Protein AF-A0A7C4U8G5-F1 (afdb_monomer)

Foldseek 3Di:
DLCLLLLLLVLLLCLLVCLLVVLCVVPVDDLVLLVLLQVLLVQLVVVLVVCCVPPVVVVLVVLPVPDDCVPSQLVNLLVQLLSCLCRNLVSLLVCLPPPPNLPDFLSSLLSSLSSNLSSVSNVVSVVVSVVSCCLVPPVVVDPPCPSVVVVLQDADSVCSCLSNLLSLLVSLLSSLLSLLSSLCSNVVPCVSSVVSSVLSSVLRSLVSSCVVVVCSSVDDPVVSVVSSVVSNVSSVVSVVSSVVSNVSGD

InterPro domains:
  IPR011397 Intramembrane metalloprotease YhfC [PF10086] (12-223)

Organism: NCBI:txid2052148

Mean predicted aligned error: 3.98 Å

Radius of gyration: 18.93 Å; Cα contacts (8 Å, |Δi|>4): 323; chains: 1; bounding box: 43×42×55 Å

Nearest PDB structures (foldseek):
  8kco-assembly1_C  TM=5.758E-01  e=2.517E-01  Homo sapiens
  2wcd-assembly1_A  TM=1.743E-01  e=8.883E+00  Escherichia coli K-12

Solvent-accessible surface area (backbone atoms only — not comparable to full-atom values): 12315 Å² total; per-residue (Å²): 119,75,72,58,49,49,53,15,25,52,37,17,28,48,52,21,52,46,55,50,51,53,47,41,72,75,66,68,52,70,69,63,32,27,53,51,18,28,52,46,40,52,53,18,52,51,53,42,50,53,46,41,70,73,49,46,54,59,52,56,50,51,36,57,76,75,38,56,70,85,56,27,50,60,51,52,14,47,50,51,0,43,47,45,18,51,28,46,48,43,43,49,46,61,53,24,69,40,66,77,54,33,69,44,46,61,70,43,33,42,34,20,8,43,15,28,30,20,47,50,29,30,53,54,14,50,52,52,39,53,55,52,48,41,46,73,75,44,45,87,81,47,64,90,65,49,44,58,52,54,64,72,55,54,76,62,76,91,51,29,60,44,54,31,53,38,43,60,16,45,34,30,39,35,20,28,34,41,36,30,31,34,46,12,58,58,70,72,38,62,67,34,34,52,53,29,27,53,51,45,17,52,55,38,16,55,53,34,45,39,63,75,67,48,44,70,73,71,46,52,74,67,58,51,52,53,52,40,50,53,46,35,53,50,13,51,51,18,49,54,50,43,67,66,50,52,81,78,46,124

Sequence (250 aa):
MRYILTLGHIGMILVGIAFILYWYYKKKISFKFFLWGSLVWIVAVFLKFAFARLVSKELITFLRDHLSSFLSEPIIWIYTGILTGIFECGIILLFSFIKRIKESNYDESIGFGIGFGSVEAIILGFSALITFLMVLLFPEKLPNGFAEQLLSSLPHPSTVFGPIIERISAMFIHISSSVLIITSVKLKKQGWFWISFIYKTIVDSYAAYFLYSKKLERMNVTGYYLFEFTILLLGVIGIFILIKLKKFFK

Structure (mmCIF, N/CA/C/O backbone):
data_AF-A0A7C4U8G5-F1
#
_entry.id   AF-A0A7C4U8G5-F1
#
loop_
_atom_site.group_PDB
_atom_site.id
_atom_site.type_symbol
_atom_site.label_atom_id
_atom_site.label_alt_id
_atom_site.label_comp_id
_atom_site.label_asym_id
_atom_site.label_entity_id
_atom_site.label_seq_id
_atom_site.pdbx_PDB_ins_code
_atom_site.Cartn_x
_atom_site.Cartn_y
_atom_site.Cartn_z
_atom_site.occupancy
_atom_site.B_iso_or_equiv
_atom_site.auth_seq_id
_atom_site.auth_comp_id
_atom_site.auth_asym_id
_atom_site.auth_atom_id
_atom_site.pdbx_PDB_model_num
ATOM 1 N N . MET A 1 1 ? 21.959 -18.488 -12.314 1.00 61.50 1 MET A N 1
ATOM 2 C CA . MET A 1 1 ? 21.806 -17.102 -11.809 1.00 61.50 1 MET A CA 1
ATOM 3 C C . MET A 1 1 ? 20.360 -16.600 -11.861 1.00 61.50 1 MET A C 1
ATOM 5 O O . MET A 1 1 ? 19.908 -16.087 -10.855 1.00 61.50 1 MET A O 1
ATOM 9 N N . ARG A 1 2 ? 19.599 -16.792 -12.954 1.00 70.69 2 ARG A N 1
ATOM 10 C CA . ARG A 1 2 ? 18.221 -16.259 -13.103 1.00 70.69 2 ARG A CA 1
ATOM 11 C C . ARG A 1 2 ? 17.212 -16.738 -12.046 1.00 70.69 2 ARG A C 1
ATOM 13 O O . ARG A 1 2 ? 16.421 -15.935 -11.574 1.00 70.69 2 ARG A O 1
ATOM 20 N N . TYR A 1 3 ? 17.301 -17.994 -11.601 1.00 79.56 3 TYR A N 1
ATOM 21 C CA . TYR A 1 3 ? 16.431 -18.537 -10.548 1.00 79.56 3 TYR A CA 1
ATOM 22 C C . TYR A 1 3 ? 16.504 -17.784 -9.215 1.00 79.56 3 TYR A C 1
ATOM 24 O O . TYR A 1 3 ? 15.554 -17.843 -8.454 1.00 79.56 3 TYR A O 1
ATOM 32 N N . ILE A 1 4 ? 17.575 -17.035 -8.927 1.00 83.12 4 ILE A N 1
ATOM 33 C CA . ILE A 1 4 ? 17.657 -16.281 -7.670 1.00 83.12 4 ILE A CA 1
ATOM 34 C C . ILE A 1 4 ? 16.532 -15.244 -7.554 1.00 83.12 4 ILE A C 1
ATOM 36 O O . ILE A 1 4 ? 16.055 -14.989 -6.458 1.00 83.12 4 ILE A O 1
ATOM 40 N N . LEU A 1 5 ? 16.034 -14.717 -8.679 1.00 83.06 5 LEU A N 1
ATOM 41 C CA . LEU A 1 5 ? 14.948 -13.737 -8.702 1.00 83.06 5 LEU A CA 1
ATOM 42 C C . LEU A 1 5 ? 13.610 -14.315 -8.214 1.00 83.06 5 LEU A C 1
ATOM 44 O O . LEU A 1 5 ? 12.757 -13.555 -7.761 1.00 83.06 5 LEU A O 1
ATOM 48 N N . THR A 1 6 ? 13.423 -15.645 -8.212 1.00 87.19 6 THR A N 1
ATOM 49 C CA . THR A 1 6 ? 12.225 -16.252 -7.606 1.00 87.19 6 THR A CA 1
ATOM 50 C C . THR A 1 6 ? 12.173 -16.034 -6.101 1.00 87.19 6 THR A C 1
ATOM 52 O O . THR A 1 6 ? 11.077 -15.999 -5.547 1.00 87.19 6 THR A O 1
ATOM 55 N N . LEU A 1 7 ? 13.321 -15.843 -5.439 1.00 90.50 7 LEU A N 1
ATOM 56 C CA . LEU A 1 7 ? 13.377 -15.571 -4.003 1.00 90.50 7 LEU A CA 1
ATOM 57 C C . LEU A 1 7 ? 12.669 -14.264 -3.649 1.00 90.50 7 LEU A C 1
ATOM 59 O O . LEU A 1 7 ? 12.009 -14.213 -2.616 1.00 90.50 7 LEU A O 1
ATOM 63 N N . GLY A 1 8 ? 12.746 -13.246 -4.513 1.00 91.69 8 GLY A N 1
ATOM 64 C CA . GLY A 1 8 ? 12.014 -11.993 -4.325 1.00 91.69 8 GLY A CA 1
ATOM 65 C C . GLY A 1 8 ? 10.506 -12.237 -4.294 1.00 91.69 8 GLY A C 1
ATOM 66 O O . GLY A 1 8 ? 9.846 -11.906 -3.312 1.00 91.69 8 GLY A O 1
ATOM 67 N N . HIS A 1 9 ? 9.973 -12.911 -5.317 1.00 93.06 9 HIS A N 1
ATOM 68 C CA . HIS A 1 9 ? 8.540 -13.212 -5.432 1.00 93.06 9 HIS A CA 1
ATOM 69 C C . HIS A 1 9 ? 8.029 -14.131 -4.311 1.00 93.06 9 HIS A C 1
ATOM 71 O O . HIS A 1 9 ? 6.979 -13.873 -3.723 1.00 93.06 9 HIS A O 1
ATOM 77 N N . ILE A 1 10 ? 8.787 -15.179 -3.970 1.00 96.12 10 ILE A N 1
ATOM 78 C CA . ILE A 1 10 ? 8.477 -16.063 -2.837 1.00 96.12 10 ILE A CA 1
ATOM 79 C C . ILE A 1 10 ? 8.502 -15.262 -1.532 1.00 96.12 10 ILE A C 1
ATOM 81 O O . ILE A 1 10 ? 7.607 -15.402 -0.703 1.00 96.12 10 ILE A O 1
ATOM 85 N N . GLY A 1 11 ? 9.487 -14.379 -1.367 1.00 96.69 11 GLY A N 1
ATOM 86 C CA . GLY A 1 11 ? 9.597 -13.498 -0.214 1.00 96.69 11 GLY A CA 1
ATOM 87 C C . GLY A 1 11 ? 8.380 -12.590 -0.041 1.00 96.69 11 GLY A C 1
ATOM 88 O O . GLY A 1 11 ? 7.894 -12.461 1.077 1.00 96.69 11 GLY A O 1
ATOM 89 N N . MET A 1 12 ? 7.816 -12.041 -1.123 1.00 96.75 12 MET A N 1
ATOM 90 C CA . MET A 1 12 ? 6.569 -11.257 -1.066 1.00 96.75 12 MET A CA 1
ATOM 91 C C . MET A 1 12 ? 5.404 -12.070 -0.480 1.00 96.75 12 MET A C 1
ATOM 93 O O . MET A 1 12 ? 4.704 -11.597 0.418 1.00 96.75 12 MET A O 1
ATOM 97 N N . ILE A 1 13 ? 5.229 -13.312 -0.947 1.00 98.25 13 ILE A N 1
ATOM 98 C CA . ILE A 1 13 ? 4.185 -14.227 -0.459 1.00 98.25 13 ILE A CA 1
ATOM 99 C C . ILE A 1 13 ? 4.412 -14.533 1.027 1.00 98.25 13 ILE A C 1
ATOM 101 O O . ILE A 1 13 ? 3.486 -14.440 1.837 1.00 98.25 13 ILE A O 1
ATOM 105 N N . LEU A 1 14 ? 5.654 -14.859 1.395 1.00 98.38 14 LEU A N 1
ATOM 106 C CA . LEU A 1 14 ? 6.025 -15.173 2.772 1.00 98.38 14 LEU A CA 1
ATOM 107 C C . LEU A 1 14 ? 5.822 -13.985 3.713 1.00 98.38 14 LEU A C 1
ATOM 109 O O . LEU A 1 14 ? 5.368 -14.201 4.830 1.00 98.38 14 LEU A O 1
ATOM 113 N N . VAL A 1 15 ? 6.091 -12.748 3.281 1.00 98.31 15 VAL A N 1
ATOM 114 C CA . VAL A 1 15 ? 5.815 -11.538 4.075 1.00 98.31 15 VAL A CA 1
ATOM 115 C C . VAL A 1 15 ? 4.326 -11.448 4.412 1.00 98.31 15 VAL A C 1
ATOM 117 O O . VAL A 1 15 ? 3.983 -11.315 5.587 1.00 98.31 15 VAL A O 1
ATOM 120 N N . GLY A 1 16 ? 3.436 -11.587 3.424 1.00 98.19 16 GLY A N 1
ATOM 121 C CA . GLY A 1 16 ? 1.988 -11.544 3.661 1.00 98.19 16 GLY A CA 1
ATOM 122 C C . GLY A 1 16 ? 1.516 -12.637 4.627 1.00 98.19 16 GLY A C 1
ATOM 123 O O . GLY A 1 16 ? 0.811 -12.361 5.599 1.00 98.19 16 GLY A O 1
ATOM 124 N N . ILE A 1 17 ? 1.967 -13.878 4.422 1.00 98.56 17 ILE A N 1
ATOM 125 C CA . ILE A 1 17 ? 1.632 -15.004 5.310 1.00 98.56 17 ILE A CA 1
ATOM 126 C C . ILE A 1 17 ? 2.184 -14.767 6.724 1.00 98.56 17 ILE A C 1
ATOM 128 O O . ILE A 1 17 ? 1.463 -14.949 7.707 1.00 98.56 17 ILE A O 1
ATOM 132 N N . ALA A 1 18 ? 3.438 -14.328 6.844 1.00 98.50 18 ALA A N 1
ATOM 133 C CA . ALA A 1 18 ? 4.097 -14.107 8.125 1.00 98.50 18 ALA A CA 1
ATOM 134 C C . ALA A 1 18 ? 3.379 -13.045 8.963 1.00 98.50 18 ALA A C 1
ATOM 136 O O . ALA A 1 18 ? 3.175 -13.267 10.154 1.00 98.50 18 ALA A O 1
ATOM 137 N N . PHE A 1 19 ? 2.938 -11.934 8.365 1.00 98.56 19 PHE A N 1
ATOM 138 C CA . PHE A 1 19 ? 2.178 -10.902 9.079 1.00 98.56 19 PHE A CA 1
ATOM 139 C C . PHE A 1 19 ? 0.840 -11.430 9.616 1.00 98.56 19 PHE A C 1
ATOM 141 O O . PHE A 1 19 ? 0.504 -11.166 10.775 1.00 98.56 19 PHE A O 1
ATOM 148 N N . ILE A 1 20 ? 0.100 -12.207 8.813 1.00 98.56 20 ILE A N 1
ATOM 149 C CA . ILE A 1 20 ? -1.156 -12.841 9.248 1.00 98.56 20 ILE A CA 1
ATOM 150 C C . ILE A 1 20 ? -0.891 -13.789 10.418 1.00 98.56 20 ILE A C 1
ATOM 152 O O . ILE A 1 20 ? -1.506 -13.640 11.475 1.00 98.56 20 ILE A O 1
ATOM 156 N N . LEU A 1 21 ? 0.030 -14.746 10.251 1.00 98.25 21 LEU A N 1
ATOM 157 C CA . LEU A 1 21 ? 0.313 -15.761 11.268 1.00 98.25 21 LEU A CA 1
ATOM 158 C C . LEU A 1 21 ? 0.835 -15.120 12.555 1.00 98.25 21 LEU A C 1
ATOM 160 O O . LEU A 1 21 ? 0.312 -15.394 13.635 1.00 98.25 21 LEU A O 1
ATOM 164 N N . TYR A 1 22 ? 1.815 -14.221 12.444 1.00 98.38 22 TYR A N 1
ATOM 165 C CA . TYR A 1 22 ? 2.388 -13.517 13.586 1.00 98.38 22 TYR A CA 1
ATOM 166 C C . TYR A 1 22 ? 1.307 -12.805 14.400 1.00 98.38 22 TYR A C 1
ATOM 168 O O . TYR A 1 22 ? 1.220 -12.995 15.615 1.00 98.38 22 TYR A O 1
ATOM 176 N N . TRP A 1 23 ? 0.451 -12.016 13.746 1.00 98.31 23 TRP A N 1
ATOM 177 C CA . TRP A 1 23 ? -0.561 -11.239 14.457 1.00 98.31 23 TRP A CA 1
ATOM 178 C C . TRP A 1 23 ? -1.680 -12.114 15.017 1.00 98.31 23 TRP A C 1
ATOM 180 O O . TRP A 1 23 ? -2.101 -11.915 16.159 1.00 98.31 23 TRP A O 1
ATOM 190 N N . TYR A 1 24 ? -2.119 -13.121 14.256 1.00 97.38 24 TYR A N 1
ATOM 191 C CA . TYR A 1 24 ? -3.129 -14.079 14.696 1.00 97.38 24 TYR A CA 1
ATOM 192 C C . TYR A 1 24 ? -2.693 -14.806 15.972 1.00 97.38 24 TYR A C 1
ATOM 194 O O . TYR A 1 24 ? -3.420 -14.789 16.966 1.00 97.38 24 TYR A O 1
ATOM 202 N N . TYR A 1 25 ? -1.479 -15.362 16.000 1.00 96.69 25 TYR A N 1
ATOM 203 C CA . TYR A 1 25 ? -0.984 -16.082 17.175 1.00 96.69 25 TYR A CA 1
ATOM 204 C C . TYR A 1 25 ? -0.626 -15.154 18.339 1.00 96.69 25 TYR A C 1
ATOM 206 O O . TYR A 1 25 ? -0.861 -15.509 19.496 1.00 96.69 25 TYR A O 1
ATOM 214 N N . LYS A 1 26 ? -0.096 -13.953 18.067 1.00 96.94 26 LYS A N 1
ATOM 215 C CA . LYS A 1 26 ? 0.301 -13.012 19.123 1.00 96.94 26 LYS A CA 1
ATOM 216 C C . LYS A 1 26 ? -0.893 -12.364 19.818 1.00 96.94 26 LYS A C 1
ATOM 218 O O . LYS A 1 26 ? -0.839 -12.157 21.029 1.00 96.94 26 LYS A O 1
ATOM 223 N N . LYS A 1 27 ? -1.935 -12.001 19.064 1.00 96.31 27 LYS A N 1
ATOM 224 C CA . LYS A 1 27 ? -3.075 -11.219 19.569 1.00 96.31 27 LYS A CA 1
ATOM 225 C C . LYS A 1 27 ? -4.358 -12.016 19.744 1.00 96.31 27 LYS A C 1
ATOM 227 O O . LYS A 1 27 ? -5.265 -11.524 20.404 1.00 96.31 27 LYS A O 1
ATOM 232 N N . LYS A 1 28 ? -4.437 -13.232 19.190 1.00 92.56 28 LYS A N 1
ATOM 233 C CA . LYS A 1 28 ? -5.608 -14.121 19.276 1.00 92.56 28 LYS A CA 1
ATOM 234 C C . LYS A 1 28 ? -6.919 -13.440 18.851 1.00 92.56 28 LYS A C 1
ATOM 236 O O . LYS A 1 28 ? -7.986 -13.738 19.382 1.00 92.56 28 LYS A O 1
ATOM 241 N N . ILE A 1 29 ? -6.838 -12.509 17.898 1.00 95.25 29 ILE A N 1
ATOM 242 C CA . ILE A 1 29 ? -8.017 -11.852 17.329 1.00 95.25 29 ILE A CA 1
ATOM 243 C C . ILE A 1 29 ? -8.771 -12.808 16.399 1.00 95.25 29 ILE A C 1
ATOM 245 O O . ILE A 1 29 ? -8.210 -13.776 15.882 1.00 95.25 29 ILE A O 1
ATOM 249 N N . SER A 1 30 ? -10.044 -12.514 16.127 1.00 96.31 30 SER A N 1
ATOM 250 C CA . SER A 1 30 ? -10.822 -13.298 15.163 1.00 96.31 30 SER A CA 1
ATOM 251 C C . SER A 1 30 ? -10.218 -13.212 13.759 1.00 96.31 30 SER A C 1
ATOM 253 O O . SER A 1 30 ? -10.015 -12.115 13.234 1.00 96.31 30 SER A O 1
ATOM 255 N N . PHE A 1 31 ? -10.031 -14.364 13.105 1.00 97.25 31 PHE A N 1
ATOM 256 C CA . PHE A 1 31 ? -9.492 -14.428 11.742 1.00 97.25 31 PHE A CA 1
ATOM 257 C C . PHE A 1 31 ? -10.338 -13.648 10.714 1.00 97.25 31 PHE A C 1
ATOM 259 O O . PHE A 1 31 ? -9.841 -13.194 9.686 1.00 97.25 31 PHE A O 1
ATOM 266 N N . LYS A 1 32 ? -11.621 -13.413 11.032 1.00 97.38 32 LYS A N 1
ATOM 267 C CA . LYS A 1 32 ? -12.556 -12.634 10.210 1.00 97.38 32 LYS A CA 1
ATOM 268 C C . LYS A 1 32 ? -12.050 -11.225 9.891 1.00 97.38 32 LYS A C 1
ATOM 270 O O . LYS A 1 32 ? -12.407 -10.708 8.842 1.00 97.38 32 LYS A O 1
ATOM 275 N N . PHE A 1 33 ? -11.245 -10.597 10.752 1.00 98.25 33 PHE A N 1
ATOM 276 C CA . PHE A 1 33 ? -10.727 -9.254 10.464 1.00 98.25 33 PHE A CA 1
ATOM 277 C C . PHE A 1 33 ? -9.721 -9.256 9.316 1.00 98.25 33 PHE A C 1
ATOM 279 O O . PHE A 1 33 ? -9.820 -8.388 8.454 1.00 98.25 33 PHE A O 1
ATOM 286 N N . PHE A 1 34 ? -8.843 -10.262 9.234 1.00 98.69 34 PHE A N 1
ATOM 287 C CA . PHE A 1 34 ? -7.966 -10.415 8.071 1.00 98.69 34 PHE A CA 1
ATOM 288 C C . PHE A 1 34 ? -8.796 -10.628 6.799 1.00 98.69 34 PHE A C 1
ATOM 290 O O . PHE A 1 34 ? -8.572 -9.945 5.808 1.00 98.69 34 PHE A O 1
ATOM 297 N N . LEU A 1 35 ? -9.822 -11.489 6.854 1.00 98.50 35 LEU A N 1
ATOM 298 C CA . LEU A 1 35 ? -10.712 -11.735 5.711 1.00 98.50 35 LEU A CA 1
ATOM 299 C C . LEU A 1 35 ? -11.456 -10.476 5.252 1.00 98.50 35 LEU A C 1
ATOM 301 O O . LEU A 1 35 ? -11.546 -10.231 4.053 1.00 98.50 35 LEU A O 1
ATOM 305 N N . TRP A 1 36 ? -11.959 -9.660 6.184 1.00 98.50 36 TRP A N 1
ATOM 306 C CA . TRP A 1 36 ? -12.577 -8.376 5.848 1.00 98.50 36 TRP A CA 1
ATOM 307 C C . TRP A 1 36 ? -11.584 -7.436 5.171 1.00 98.50 36 TRP A C 1
ATOM 309 O O . TRP A 1 36 ? -11.915 -6.865 4.139 1.00 98.50 36 TRP A O 1
ATOM 319 N N . GLY A 1 37 ? -10.367 -7.316 5.706 1.00 98.62 37 GLY A N 1
ATOM 320 C CA . GLY A 1 37 ? -9.310 -6.525 5.080 1.00 98.62 37 GLY A CA 1
ATOM 321 C C . GLY A 1 37 ? -9.011 -6.984 3.656 1.00 98.62 37 GLY A C 1
ATOM 322 O O . GLY A 1 37 ? -8.982 -6.173 2.733 1.00 98.62 37 GLY A O 1
ATOM 323 N N . SER A 1 38 ? -8.861 -8.296 3.463 1.00 98.81 38 SER A N 1
ATOM 324 C CA . SER A 1 38 ? -8.584 -8.879 2.153 1.00 98.81 38 SER A CA 1
ATOM 325 C C . SER A 1 38 ? -9.727 -8.661 1.161 1.00 98.81 38 SER A C 1
ATOM 327 O O . SER A 1 38 ? -9.483 -8.271 0.023 1.00 98.81 38 SER A O 1
ATOM 329 N N . LEU A 1 39 ? -10.978 -8.852 1.590 1.00 98.62 39 LEU A N 1
ATOM 330 C CA . LEU A 1 39 ? -12.156 -8.595 0.759 1.00 98.62 39 LEU A CA 1
ATOM 331 C C . LEU A 1 39 ? -12.211 -7.133 0.306 1.00 98.62 39 LEU A C 1
ATOM 333 O O . LEU A 1 39 ? -12.449 -6.860 -0.867 1.00 98.62 39 LEU A O 1
ATOM 337 N N . VAL A 1 40 ? -11.969 -6.196 1.224 1.00 98.62 40 VAL A N 1
ATOM 338 C CA . VAL A 1 40 ? -11.990 -4.759 0.923 1.00 98.62 40 VAL A CA 1
ATOM 339 C C . VAL A 1 40 ? -10.892 -4.396 -0.073 1.00 98.62 40 VAL A C 1
ATOM 341 O O . VAL A 1 40 ? -11.170 -3.641 -1.001 1.00 98.62 40 VAL A O 1
ATOM 344 N N . TRP A 1 41 ? -9.688 -4.963 0.055 1.00 98.62 41 TRP A N 1
ATOM 345 C CA . TRP A 1 41 ? -8.628 -4.762 -0.938 1.00 98.62 41 TRP A CA 1
ATOM 346 C C . TRP A 1 41 ? -9.035 -5.283 -2.319 1.00 98.62 41 TRP A C 1
ATOM 348 O O . TRP A 1 41 ? -8.912 -4.557 -3.303 1.00 98.62 41 TRP A O 1
ATOM 358 N N . ILE A 1 42 ? -9.587 -6.500 -2.397 1.00 98.56 42 ILE A N 1
ATOM 359 C CA . ILE A 1 42 ? -10.027 -7.101 -3.668 1.00 98.56 42 ILE A CA 1
ATOM 360 C C . ILE A 1 42 ? -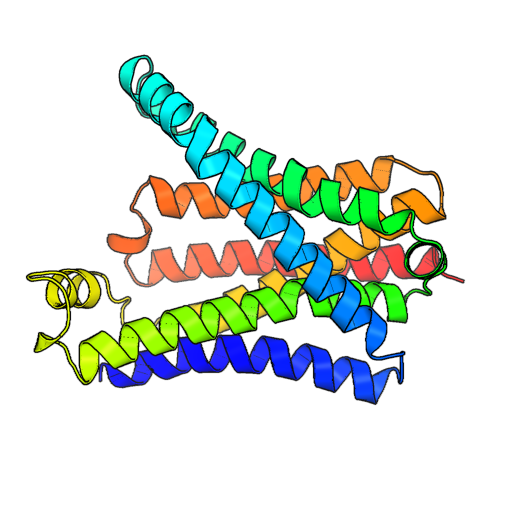11.076 -6.214 -4.345 1.00 98.56 42 ILE A C 1
ATOM 362 O O . ILE A 1 42 ? -10.946 -5.902 -5.527 1.00 98.56 42 ILE A O 1
ATOM 366 N N . VAL A 1 43 ? -12.092 -5.769 -3.598 1.00 98.56 43 VAL A N 1
ATOM 367 C CA . VAL A 1 43 ? -13.140 -4.878 -4.121 1.00 98.56 43 VAL A CA 1
ATOM 368 C C . VAL A 1 43 ? -12.542 -3.545 -4.573 1.00 98.56 43 VAL A C 1
ATOM 370 O O . VAL A 1 43 ? -12.849 -3.082 -5.671 1.00 98.56 43 VAL A O 1
ATOM 373 N N . ALA A 1 44 ? -11.664 -2.942 -3.767 1.00 98.38 44 ALA A N 1
ATOM 374 C CA . ALA A 1 44 ? -11.022 -1.675 -4.096 1.00 98.38 44 ALA A CA 1
ATOM 375 C C . ALA A 1 44 ? -10.189 -1.762 -5.379 1.00 98.38 44 ALA A C 1
ATOM 377 O O . ALA A 1 44 ? -10.355 -0.936 -6.276 1.00 98.38 44 ALA A O 1
ATOM 378 N N . VAL A 1 45 ? -9.329 -2.774 -5.500 1.00 97.31 45 VAL A N 1
ATOM 379 C CA . VAL A 1 45 ? -8.466 -2.958 -6.672 1.00 97.31 45 VAL A CA 1
ATOM 380 C C . VAL A 1 45 ? -9.273 -3.323 -7.910 1.00 97.31 45 VAL A C 1
ATOM 382 O O . VAL A 1 45 ? -8.991 -2.786 -8.980 1.00 97.31 45 VAL A O 1
ATOM 385 N N . PHE A 1 46 ? -10.307 -4.156 -7.780 1.00 97.44 46 PHE A N 1
ATOM 386 C CA . PHE A 1 46 ? -11.202 -4.474 -8.891 1.00 97.44 46 PHE A CA 1
ATOM 387 C C . PHE A 1 46 ? -11.880 -3.216 -9.448 1.00 97.44 46 PHE A C 1
ATOM 389 O O . PHE A 1 46 ? -11.814 -2.960 -10.650 1.00 97.44 46 PHE A O 1
ATOM 396 N N . LEU A 1 47 ? -12.474 -2.391 -8.578 1.00 97.81 47 LEU A N 1
ATOM 397 C CA . LEU A 1 47 ? -13.124 -1.143 -8.988 1.00 97.81 47 LEU A CA 1
ATOM 398 C C . LEU A 1 47 ? -12.119 -0.137 -9.561 1.00 97.81 47 LEU A C 1
ATOM 400 O O . LEU A 1 47 ? -12.392 0.467 -10.598 1.00 97.81 47 LEU A O 1
ATOM 404 N N . LYS A 1 48 ? -10.938 -0.009 -8.940 1.00 96.62 48 LYS A N 1
ATOM 405 C CA . LYS A 1 48 ? -9.845 0.841 -9.433 1.00 96.62 48 LYS A CA 1
ATOM 406 C C . LYS A 1 48 ? -9.415 0.427 -10.837 1.00 96.62 48 LYS A C 1
ATOM 408 O O . LYS A 1 48 ? -9.279 1.278 -11.711 1.00 96.62 48 LYS A O 1
ATOM 413 N N . PHE A 1 49 ? -9.233 -0.870 -11.071 1.00 93.81 49 PHE A N 1
ATOM 414 C CA . PHE A 1 49 ? -8.830 -1.401 -12.369 1.00 93.81 49 PHE A CA 1
ATOM 415 C C . PHE A 1 49 ? -9.924 -1.226 -13.429 1.00 93.81 49 PHE A C 1
ATOM 417 O O . PHE A 1 49 ? -9.629 -0.792 -14.543 1.00 93.81 49 PHE A O 1
ATOM 424 N N . ALA A 1 50 ? -11.186 -1.498 -13.083 1.00 95.19 50 ALA A N 1
ATOM 425 C CA . ALA A 1 50 ? -12.321 -1.263 -13.972 1.00 95.19 50 ALA A CA 1
ATOM 426 C C . ALA A 1 50 ? -12.405 0.215 -14.385 1.00 95.19 50 ALA A C 1
ATOM 428 O O . ALA A 1 50 ? -12.492 0.524 -15.574 1.00 95.19 50 ALA A O 1
ATOM 429 N N . PHE A 1 51 ? -12.280 1.134 -13.424 1.00 95.06 51 PHE A N 1
ATOM 430 C CA . PHE A 1 51 ? -12.248 2.568 -13.701 1.00 95.06 51 PHE A CA 1
ATOM 431 C C . PHE A 1 51 ? -11.048 2.958 -14.571 1.00 95.06 51 PHE A C 1
ATOM 433 O O . PHE A 1 51 ? -11.204 3.683 -15.554 1.00 95.06 51 PHE A O 1
ATOM 440 N N . ALA A 1 52 ? -9.859 2.432 -14.267 1.00 92.25 52 ALA A N 1
ATOM 441 C CA . ALA A 1 52 ? -8.653 2.717 -15.035 1.00 92.25 52 ALA A CA 1
ATOM 442 C C . ALA A 1 52 ? -8.773 2.280 -16.502 1.00 92.25 52 ALA A C 1
ATOM 444 O O . ALA A 1 52 ? -8.346 2.989 -17.417 1.00 92.25 52 ALA A O 1
ATOM 445 N N . ARG A 1 53 ? -9.403 1.125 -16.736 1.00 90.56 53 ARG A N 1
ATOM 446 C CA . ARG A 1 53 ? -9.620 0.566 -18.073 1.00 90.56 53 ARG A CA 1
ATOM 447 C C . ARG A 1 53 ? -10.609 1.382 -18.904 1.00 90.56 53 ARG A C 1
ATOM 449 O O . ARG A 1 53 ? -10.401 1.471 -20.115 1.00 90.56 53 ARG A O 1
ATOM 456 N N . LEU A 1 54 ? -11.663 1.896 -18.268 1.00 91.25 54 LEU A N 1
ATOM 457 C CA . LEU A 1 54 ? -12.779 2.586 -18.920 1.00 91.25 54 LEU A CA 1
ATOM 458 C C . LEU A 1 54 ? -12.534 4.087 -19.094 1.00 91.25 54 LEU A C 1
ATOM 460 O O . LEU A 1 54 ? -12.905 4.631 -20.121 1.00 91.25 54 LEU A O 1
ATOM 464 N N . VAL A 1 55 ? -11.914 4.744 -18.110 1.00 91.19 55 VAL A N 1
ATOM 465 C CA . VAL A 1 55 ? -11.816 6.213 -18.054 1.00 91.19 55 VAL A CA 1
ATOM 466 C C . VAL A 1 55 ? -10.366 6.684 -18.144 1.00 91.19 55 VAL A C 1
ATOM 468 O O . VAL A 1 55 ? -10.034 7.559 -18.942 1.00 91.19 55 VAL A O 1
ATOM 471 N N . SER A 1 56 ? -9.463 6.103 -17.347 1.00 89.88 56 SER A N 1
ATOM 472 C CA . SER A 1 56 ? -8.096 6.633 -17.233 1.00 89.88 56 SER A CA 1
ATOM 473 C C . SER A 1 56 ? -7.297 6.536 -18.526 1.00 89.88 56 SER A C 1
ATOM 475 O O . SER A 1 56 ? -6.452 7.391 -18.772 1.00 89.88 56 SER A O 1
ATOM 477 N N . LYS A 1 57 ? -7.551 5.525 -19.367 1.00 88.62 57 LYS A N 1
ATOM 478 C CA . LYS A 1 57 ? -6.834 5.364 -20.640 1.00 88.62 57 LYS A CA 1
ATOM 479 C C . LYS A 1 57 ? -7.026 6.574 -21.561 1.00 88.62 57 LYS A C 1
ATOM 481 O O . LYS A 1 57 ? -6.052 7.064 -22.133 1.00 88.62 57 LYS A O 1
ATOM 486 N N . GLU A 1 58 ? -8.260 7.046 -21.694 1.00 91.25 58 GLU A N 1
ATOM 487 C CA . GLU A 1 58 ? -8.602 8.183 -22.553 1.00 91.25 58 GLU A CA 1
ATOM 488 C C . GLU A 1 58 ? -8.018 9.476 -21.989 1.00 91.25 58 GLU A C 1
ATOM 490 O O . GLU A 1 58 ? -7.360 10.217 -22.714 1.00 91.25 58 GLU A O 1
ATOM 495 N N . LEU A 1 59 ? -8.139 9.683 -20.674 1.00 92.56 59 LEU A N 1
ATOM 496 C CA . LEU A 1 59 ? -7.559 10.840 -19.994 1.00 92.56 59 LEU A CA 1
ATOM 497 C C . LEU A 1 59 ? -6.031 10.906 -20.137 1.00 92.56 59 LEU A C 1
ATOM 499 O O . LEU A 1 59 ? -5.491 11.958 -20.464 1.00 92.56 59 LEU A O 1
ATOM 503 N N . ILE A 1 60 ? -5.324 9.798 -19.898 1.00 93.06 60 ILE A N 1
ATOM 504 C CA . ILE A 1 60 ? -3.8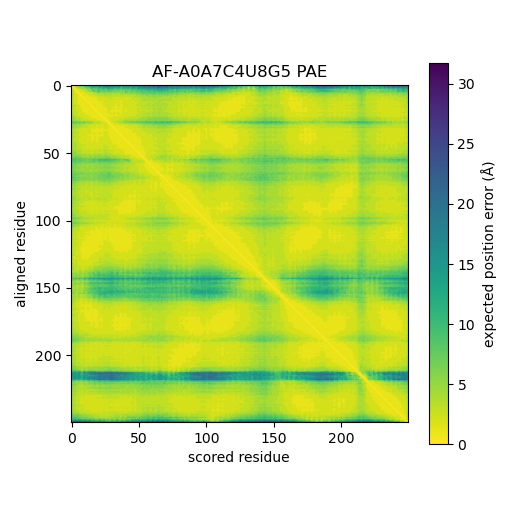56 9.747 -20.000 1.00 93.06 60 ILE A CA 1
ATOM 505 C C . ILE A 1 60 ? -3.403 10.054 -21.430 1.00 93.06 60 ILE A C 1
ATOM 507 O O . ILE A 1 60 ? -2.428 10.781 -21.618 1.00 93.06 60 ILE A O 1
ATOM 511 N N . THR A 1 61 ? -4.112 9.518 -22.427 1.00 93.38 61 THR A N 1
ATOM 512 C CA . THR A 1 61 ? -3.822 9.777 -23.846 1.00 93.38 61 THR A CA 1
ATOM 513 C C . THR A 1 61 ? -4.042 11.253 -24.164 1.00 93.38 61 THR A C 1
ATOM 515 O O . THR A 1 61 ? -3.121 11.924 -24.616 1.00 93.38 61 THR A O 1
ATOM 518 N N . PHE A 1 62 ? -5.200 11.797 -23.783 1.00 95.38 62 PHE A N 1
ATOM 519 C CA . PHE A 1 62 ? -5.523 13.211 -23.955 1.00 95.38 62 PHE A CA 1
ATOM 520 C C . PHE A 1 62 ? -4.460 14.138 -23.347 1.00 95.38 62 PHE A C 1
ATOM 522 O O . PHE A 1 62 ? -4.008 15.069 -24.011 1.00 95.38 62 PHE A O 1
ATOM 529 N N . LEU A 1 63 ? -4.021 13.874 -22.111 1.00 95.50 63 LEU A N 1
ATOM 530 C CA . LEU A 1 63 ? -2.996 14.680 -21.441 1.00 95.50 63 LEU A CA 1
ATOM 531 C C . LEU A 1 63 ? -1.657 14.648 -22.182 1.00 95.50 63 LEU A C 1
ATOM 533 O O . LEU A 1 63 ? -1.003 15.682 -22.285 1.00 95.50 63 LEU A O 1
ATOM 537 N N . ARG A 1 64 ? -1.243 13.483 -22.689 1.00 95.31 64 ARG A N 1
ATOM 538 C CA . ARG A 1 64 ? 0.013 13.335 -23.440 1.00 95.31 64 ARG A CA 1
ATOM 539 C C . ARG A 1 64 ? -0.042 13.977 -24.823 1.00 95.31 64 ARG A C 1
ATOM 541 O O . ARG A 1 64 ? 0.986 14.459 -25.285 1.00 95.31 64 ARG A O 1
ATOM 548 N N . ASP A 1 65 ? -1.218 14.016 -25.441 1.00 96.94 65 ASP A N 1
ATOM 549 C CA . ASP A 1 65 ? -1.410 14.620 -26.761 1.00 96.94 65 ASP A CA 1
ATOM 550 C C . ASP A 1 65 ? -1.468 16.157 -26.700 1.00 96.94 65 ASP A C 1
ATOM 552 O O . ASP A 1 65 ? -1.063 16.828 -27.647 1.00 96.94 65 ASP A O 1
ATOM 556 N N . HIS A 1 66 ? -1.949 16.727 -25.587 1.00 97.06 66 HIS A N 1
ATOM 557 C CA . HIS A 1 66 ? -2.224 18.168 -25.476 1.00 97.06 66 HIS A CA 1
ATOM 558 C C . HIS A 1 66 ? -1.259 18.939 -24.567 1.00 97.06 66 HIS A C 1
ATOM 560 O O . HIS A 1 66 ? -1.244 20.170 -24.604 1.00 97.06 66 HIS A O 1
ATOM 566 N N . LEU A 1 67 ? -0.463 18.261 -23.735 1.00 96.31 67 LEU A N 1
ATOM 567 C CA . LEU A 1 67 ? 0.491 18.897 -22.824 1.00 96.31 67 LEU A CA 1
ATOM 568 C C . LEU A 1 67 ? 1.905 18.366 -23.054 1.00 96.31 67 LEU A C 1
ATOM 570 O O . LEU A 1 67 ? 2.115 17.214 -23.428 1.00 96.31 67 LEU A O 1
ATOM 574 N N . SER A 1 68 ? 2.902 19.192 -22.738 1.00 95.50 68 SER A N 1
ATOM 575 C CA . SER A 1 68 ? 4.295 18.743 -22.726 1.00 95.50 68 SER A CA 1
ATOM 576 C C . SER A 1 68 ? 4.503 17.621 -21.705 1.00 95.50 68 SER A C 1
ATOM 578 O O . SER A 1 68 ? 3.804 17.547 -20.692 1.00 95.50 68 SER A O 1
ATOM 580 N N . SER A 1 69 ? 5.503 16.765 -21.927 1.00 91.25 69 SER A N 1
ATOM 581 C CA . SER A 1 69 ? 5.868 15.691 -20.988 1.00 91.25 69 SER A CA 1
ATOM 582 C C . SER A 1 69 ? 6.207 16.212 -19.588 1.00 91.25 69 SER A C 1
ATOM 584 O O . SER A 1 69 ? 5.924 15.547 -18.596 1.00 91.25 69 SER A O 1
ATOM 586 N N . PHE A 1 70 ? 6.760 17.426 -19.499 1.00 92.88 70 PHE A N 1
ATOM 587 C CA . PHE A 1 70 ? 7.050 18.100 -18.233 1.00 92.88 70 PHE A CA 1
ATOM 588 C C . PHE A 1 70 ? 5.792 18.352 -17.388 1.00 92.88 70 PHE A C 1
ATOM 590 O O . PHE A 1 70 ? 5.870 18.317 -16.164 1.00 92.88 70 PHE A O 1
ATOM 597 N N . LEU A 1 71 ? 4.640 18.585 -18.026 1.00 94.50 71 LEU A N 1
ATOM 598 C CA . LEU A 1 71 ? 3.368 18.829 -17.345 1.00 94.50 71 LEU A CA 1
ATOM 599 C C . LEU A 1 71 ? 2.505 17.568 -17.254 1.00 94.50 71 LEU A C 1
ATOM 601 O O . LEU A 1 71 ? 1.992 17.258 -16.181 1.00 94.50 71 LEU A O 1
ATOM 605 N N . SER A 1 72 ? 2.346 16.833 -18.357 1.00 95.38 72 SER A N 1
ATOM 606 C CA . SER A 1 72 ? 1.463 15.662 -18.415 1.00 95.38 72 SER A CA 1
ATOM 607 C C . SER A 1 72 ? 1.898 14.558 -17.457 1.00 95.38 72 SER A C 1
ATOM 609 O O . SER A 1 72 ? 1.056 14.013 -16.748 1.00 95.38 72 SER A O 1
ATOM 611 N N . GLU A 1 73 ? 3.192 14.248 -17.376 1.00 94.25 73 GLU A N 1
ATOM 612 C CA . GLU A 1 73 ? 3.667 13.119 -16.574 1.00 94.25 73 GLU A CA 1
ATOM 613 C C . GLU A 1 73 ? 3.438 13.320 -15.063 1.00 94.25 73 GLU A C 1
ATOM 615 O O . GLU A 1 73 ? 2.778 12.467 -14.466 1.00 94.25 73 GLU A O 1
ATOM 620 N N . PRO A 1 74 ? 3.837 14.442 -14.426 1.00 95.88 74 PRO A N 1
ATOM 621 C CA . PRO A 1 74 ? 3.497 14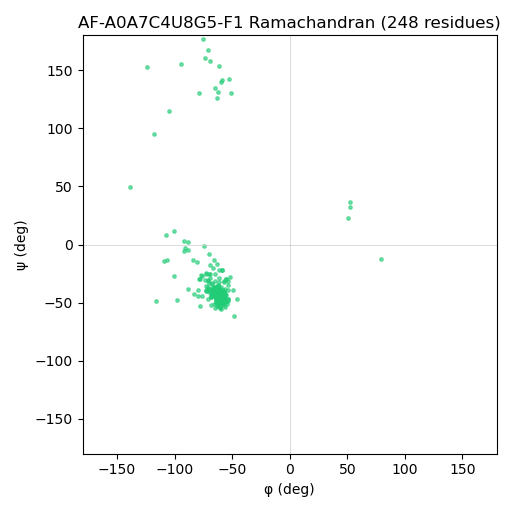.686 -13.022 1.00 95.88 74 PRO A CA 1
ATOM 622 C C . PRO A 1 74 ? 1.992 14.647 -12.734 1.00 95.88 74 PRO A C 1
ATOM 624 O O . PRO A 1 74 ? 1.582 14.100 -11.708 1.00 95.88 74 PRO A O 1
ATOM 627 N N . ILE A 1 75 ? 1.163 15.174 -13.645 1.00 96.81 75 ILE A N 1
ATOM 628 C CA . ILE A 1 75 ? -0.300 15.118 -13.517 1.00 96.81 75 ILE A CA 1
ATOM 629 C C . ILE A 1 75 ? -0.776 13.663 -13.521 1.00 96.81 75 ILE A C 1
ATOM 631 O O . ILE A 1 75 ? -1.572 13.287 -12.665 1.00 96.81 75 ILE A O 1
ATOM 635 N N . ILE A 1 76 ? -0.266 12.828 -14.431 1.00 96.19 76 ILE A N 1
ATOM 636 C CA . ILE A 1 76 ? -0.610 11.402 -14.523 1.00 96.19 76 ILE A CA 1
ATOM 637 C C . ILE A 1 76 ? -0.187 10.645 -13.256 1.00 96.19 76 ILE A C 1
ATOM 639 O O . ILE A 1 76 ? -0.949 9.806 -12.763 1.00 96.19 76 ILE A O 1
ATOM 643 N N . TRP A 1 77 ? 0.993 10.934 -12.699 1.00 96.12 77 TRP A N 1
ATOM 644 C CA . TRP A 1 77 ? 1.468 10.282 -11.473 1.00 96.12 77 TRP A CA 1
ATOM 645 C C . TRP A 1 77 ? 0.561 10.625 -10.288 1.00 96.12 77 TRP A C 1
ATOM 647 O O . TRP A 1 77 ? 0.065 9.722 -9.615 1.00 96.12 77 TRP A O 1
ATOM 657 N N . ILE A 1 78 ? 0.271 11.917 -10.091 1.00 97.31 78 ILE A N 1
ATOM 658 C CA . ILE A 1 78 ? -0.621 12.401 -9.026 1.00 97.31 78 ILE A CA 1
ATOM 659 C C . ILE A 1 78 ? -2.030 11.833 -9.203 1.00 97.31 78 ILE A C 1
ATOM 661 O O . ILE A 1 78 ? -2.623 11.332 -8.251 1.00 97.31 78 ILE A O 1
ATOM 665 N N . TYR A 1 79 ? -2.557 11.857 -10.425 1.00 97.00 79 TYR A N 1
ATOM 666 C CA . TYR A 1 79 ? -3.853 11.277 -10.762 1.00 97.00 79 TYR A CA 1
ATOM 667 C C . TYR A 1 79 ? -3.932 9.787 -10.399 1.00 97.00 79 TYR A C 1
ATOM 669 O O . TYR A 1 79 ? -4.914 9.341 -9.804 1.00 97.00 79 TYR A O 1
ATOM 677 N N . THR A 1 80 ? -2.878 9.024 -10.696 1.00 96.31 80 THR A N 1
ATOM 678 C CA . THR A 1 80 ? -2.797 7.597 -10.354 1.00 96.31 80 THR A CA 1
ATOM 679 C C . THR A 1 80 ? -2.811 7.387 -8.839 1.00 96.31 80 THR A C 1
ATOM 681 O O . THR A 1 80 ? -3.535 6.522 -8.346 1.00 96.31 80 THR A O 1
ATOM 684 N N . GLY A 1 81 ? -2.088 8.214 -8.078 1.00 97.62 81 GLY A N 1
ATOM 685 C CA . GLY A 1 81 ? -2.150 8.178 -6.617 1.00 97.62 81 GLY A CA 1
ATOM 686 C C . GLY A 1 81 ? -3.524 8.559 -6.061 1.00 97.62 81 GLY A C 1
ATOM 687 O O . GLY A 1 81 ? -4.025 7.896 -5.153 1.00 97.62 81 GLY A O 1
ATOM 688 N N . ILE A 1 82 ? -4.172 9.579 -6.632 1.00 98.19 82 ILE A N 1
ATOM 689 C CA . ILE A 1 82 ? -5.525 10.007 -6.244 1.00 98.19 82 ILE A CA 1
ATOM 690 C C . ILE A 1 82 ? -6.526 8.874 -6.468 1.00 98.19 82 ILE A C 1
ATOM 692 O O . ILE A 1 82 ? -7.359 8.629 -5.599 1.00 98.19 82 ILE A O 1
ATOM 696 N N . LEU A 1 83 ? -6.434 8.148 -7.587 1.00 97.50 83 LEU A N 1
ATOM 697 C CA . LEU A 1 83 ? -7.268 6.969 -7.834 1.00 97.50 83 LEU A CA 1
ATOM 698 C C . LEU A 1 83 ? -7.121 5.936 -6.719 1.00 97.50 83 LEU A C 1
ATOM 700 O O . LEU A 1 83 ? -8.123 5.402 -6.247 1.00 97.50 83 LEU A O 1
ATOM 704 N N . THR A 1 84 ? -5.900 5.686 -6.250 1.00 96.56 84 THR A N 1
ATOM 705 C CA . THR A 1 84 ? -5.696 4.826 -5.084 1.00 96.56 84 THR A CA 1
ATOM 706 C C . THR A 1 84 ? -6.340 5.407 -3.825 1.00 96.56 84 THR A C 1
ATOM 708 O O . THR A 1 84 ? -7.027 4.678 -3.114 1.00 96.56 84 THR A O 1
ATOM 711 N N . GLY A 1 85 ? -6.196 6.705 -3.551 1.00 96.94 85 GLY A N 1
ATOM 712 C CA . GLY A 1 85 ? -6.895 7.356 -2.438 1.00 96.94 85 GLY A CA 1
ATOM 713 C C . GLY A 1 85 ? -8.419 7.178 -2.513 1.00 96.94 85 GLY A C 1
ATOM 714 O O . GLY A 1 85 ? -9.054 6.803 -1.530 1.00 96.94 85 GLY A O 1
ATOM 715 N N . ILE A 1 86 ? -9.019 7.382 -3.685 1.00 98.00 86 ILE A N 1
ATOM 716 C CA . ILE A 1 86 ? -10.467 7.234 -3.899 1.00 98.00 86 ILE A CA 1
ATOM 717 C C . ILE A 1 86 ? -10.886 5.777 -3.701 1.00 98.00 86 ILE A C 1
ATOM 719 O O . ILE A 1 86 ? -11.775 5.501 -2.899 1.00 98.00 86 ILE A O 1
ATOM 723 N N . PHE A 1 87 ? -10.267 4.839 -4.414 1.00 98.44 87 PHE A N 1
ATOM 724 C CA . PHE A 1 87 ? -10.737 3.458 -4.427 1.00 98.44 87 PHE A CA 1
ATOM 725 C C . PHE A 1 87 ? -10.306 2.678 -3.192 1.00 98.44 87 PHE A C 1
ATOM 727 O O . PHE A 1 87 ? -11.128 1.996 -2.599 1.00 98.44 87 PHE A O 1
ATOM 734 N N . GLU A 1 88 ? -9.063 2.782 -2.738 1.00 98.44 88 GLU A N 1
ATOM 735 C CA . GLU A 1 88 ? -8.632 2.036 -1.554 1.00 98.44 88 GLU A CA 1
ATOM 736 C C . GLU A 1 88 ? -9.117 2.706 -0.271 1.00 98.44 88 GLU A C 1
ATOM 738 O O . GLU A 1 88 ? -9.803 2.064 0.525 1.00 98.44 88 GLU A O 1
ATOM 743 N N . CYS A 1 89 ? -8.854 4.003 -0.069 1.00 98.62 89 CYS A N 1
ATOM 744 C CA . CYS A 1 89 ? -9.308 4.658 1.161 1.00 98.62 89 CYS A CA 1
ATOM 745 C C . CYS A 1 89 ? -10.830 4.838 1.187 1.00 98.62 89 CYS A C 1
ATOM 747 O O . CYS A 1 89 ? -11.440 4.656 2.241 1.00 98.62 89 CYS A O 1
ATOM 749 N N . GLY A 1 90 ? -11.463 5.158 0.055 1.00 98.38 90 GLY A N 1
ATOM 750 C CA . GLY A 1 90 ? -12.919 5.302 -0.019 1.00 98.38 90 GLY A CA 1
ATOM 751 C C . GLY A 1 90 ? -13.663 3.987 0.219 1.00 98.38 90 GLY A C 1
ATOM 752 O O . GLY A 1 90 ? -14.631 3.970 0.977 1.00 98.38 90 GLY A O 1
ATOM 753 N N . ILE A 1 91 ? -13.194 2.860 -0.330 1.00 98.56 91 ILE A N 1
ATOM 754 C CA . ILE A 1 91 ? -13.835 1.557 -0.080 1.00 98.56 91 ILE A CA 1
ATOM 755 C C . ILE A 1 91 ? -13.601 1.098 1.365 1.00 98.56 91 ILE A C 1
ATOM 757 O O . ILE A 1 91 ? -14.547 0.627 2.000 1.00 98.56 91 ILE A O 1
ATOM 761 N N . ILE A 1 92 ? -12.412 1.323 1.948 1.00 98.62 92 ILE A N 1
ATOM 762 C CA . ILE A 1 92 ? -12.209 1.110 3.395 1.00 98.62 92 ILE A CA 1
ATOM 763 C C . ILE A 1 92 ? -13.190 1.974 4.198 1.00 98.62 92 ILE A C 1
ATOM 765 O O . ILE A 1 92 ? -13.795 1.472 5.145 1.00 98.62 92 ILE A O 1
ATOM 769 N N . LEU A 1 93 ? -13.384 3.247 3.835 1.00 98.62 93 LEU A N 1
ATOM 770 C CA . LEU A 1 93 ? -14.312 4.148 4.524 1.00 98.62 93 LEU A CA 1
ATOM 771 C C . LEU A 1 93 ? -15.747 3.609 4.484 1.00 98.62 93 LEU A C 1
ATOM 773 O O . LEU A 1 93 ? -16.393 3.550 5.529 1.00 98.62 93 LEU A O 1
ATOM 777 N N . LEU A 1 94 ? -16.223 3.165 3.318 1.00 98.50 94 LEU A N 1
ATOM 778 C CA . LEU A 1 94 ? -17.560 2.585 3.166 1.00 98.50 94 LEU A CA 1
ATOM 779 C C . LEU A 1 94 ? -17.737 1.339 4.044 1.00 98.50 94 LEU A C 1
ATOM 781 O O . LEU A 1 94 ? -18.704 1.245 4.800 1.00 98.50 94 LEU A O 1
ATOM 785 N N . PHE A 1 95 ? -16.773 0.416 4.022 1.00 98.25 95 PHE A N 1
ATOM 786 C CA . PHE A 1 95 ? -16.824 -0.792 4.852 1.00 98.25 95 PHE A CA 1
ATOM 787 C C . PHE A 1 95 ? -16.637 -0.491 6.344 1.00 98.25 95 PHE A C 1
ATOM 789 O O . PHE A 1 95 ? -17.171 -1.211 7.186 1.00 98.25 95 PHE A O 1
ATOM 796 N N . SER A 1 96 ? -15.966 0.605 6.700 1.00 97.88 96 SER A N 1
ATOM 797 C CA . SER A 1 96 ? -15.786 1.025 8.095 1.00 97.88 96 SER A CA 1
ATOM 798 C C . SER A 1 96 ? -17.096 1.426 8.781 1.00 97.88 96 SER A C 1
ATOM 800 O O . SER A 1 96 ? -17.127 1.519 10.007 1.00 97.88 96 SER A O 1
ATOM 802 N N . PHE A 1 97 ? -18.194 1.622 8.040 1.00 97.31 97 PHE A N 1
ATOM 803 C CA . PHE A 1 97 ? -19.531 1.805 8.619 1.00 97.31 97 PHE A CA 1
ATOM 804 C C . PHE A 1 97 ? -20.216 0.493 9.027 1.00 97.31 97 PHE A C 1
ATOM 806 O O . PHE A 1 97 ? -21.168 0.530 9.811 1.00 97.31 97 PHE A O 1
ATOM 813 N N . ILE A 1 98 ? -19.728 -0.666 8.571 1.00 97.69 98 ILE A N 1
ATOM 814 C CA . ILE A 1 98 ? -20.229 -1.974 9.009 1.00 97.69 98 ILE A CA 1
ATOM 815 C C . ILE A 1 98 ? -19.949 -2.119 10.505 1.00 97.69 98 ILE A C 1
ATOM 817 O O . ILE A 1 98 ? -18.802 -2.002 10.934 1.00 97.69 98 ILE A O 1
ATOM 821 N N . LYS A 1 99 ? -20.986 -2.425 11.301 1.00 95.44 99 LYS A N 1
ATOM 822 C CA . LYS A 1 99 ? -20.921 -2.466 12.777 1.00 95.44 99 LYS A CA 1
ATOM 823 C C . LYS A 1 99 ? -19.683 -3.201 13.303 1.00 95.44 99 LYS A C 1
ATOM 825 O O . LYS A 1 99 ? -18.964 -2.671 14.140 1.00 95.44 99 LYS A O 1
ATOM 830 N N . ARG A 1 100 ? -19.394 -4.387 12.755 1.00 94.88 100 ARG A N 1
ATOM 831 C CA . ARG A 1 100 ? -18.257 -5.223 13.168 1.00 94.88 100 ARG A CA 1
ATOM 832 C C . ARG A 1 100 ? -16.890 -4.560 12.951 1.00 94.88 100 ARG A C 1
ATOM 834 O O . ARG A 1 100 ? -15.995 -4.796 13.752 1.00 94.88 100 ARG A O 1
ATOM 841 N N . ILE A 1 101 ? -16.728 -3.777 11.884 1.00 96.62 101 ILE A N 1
ATOM 842 C CA . ILE A 1 101 ? -15.482 -3.056 11.575 1.00 96.62 101 ILE A CA 1
ATOM 843 C C . ILE A 1 101 ? -15.440 -1.749 12.368 1.00 96.62 101 ILE A C 1
ATOM 845 O O . ILE A 1 101 ? -14.431 -1.424 12.973 1.00 96.62 101 ILE A O 1
ATOM 849 N N . LYS A 1 102 ? -16.558 -1.026 12.446 1.00 95.69 102 LYS A N 1
ATOM 850 C CA . LYS A 1 102 ? -16.667 0.219 13.214 1.00 95.69 102 LYS A CA 1
ATOM 851 C C . LYS A 1 102 ? -16.321 0.048 14.697 1.00 95.69 102 LYS A C 1
ATOM 853 O O . LYS A 1 102 ? -15.706 0.924 15.304 1.00 95.69 102 LYS A O 1
ATOM 858 N N . GLU A 1 103 ? -16.772 -1.053 15.290 1.00 94.12 103 GLU A N 1
ATOM 859 C CA . GLU A 1 103 ? -16.607 -1.355 16.715 1.00 94.12 103 GLU A CA 1
ATOM 860 C C . GLU A 1 103 ? -15.294 -2.088 17.025 1.00 94.12 103 GLU A C 1
ATOM 862 O O . GLU A 1 103 ? -15.043 -2.395 18.190 1.00 94.12 103 GLU A O 1
ATOM 867 N N . SER A 1 104 ? -14.432 -2.328 16.028 1.00 95.94 104 SER A N 1
ATOM 868 C CA . SER A 1 104 ? -13.179 -3.052 16.233 1.00 95.94 104 SER A CA 1
ATOM 869 C C . SER A 1 104 ? -12.278 -2.362 17.262 1.00 95.94 104 SER A C 1
ATOM 871 O O . SER A 1 104 ? -12.172 -1.125 17.345 1.00 95.94 104 SER A O 1
ATOM 873 N N . ASN A 1 105 ? -11.615 -3.169 18.086 1.00 96.44 105 ASN A N 1
ATOM 874 C CA . ASN A 1 105 ? -10.541 -2.690 18.951 1.00 96.44 105 ASN A CA 1
ATOM 875 C C . ASN A 1 105 ? -9.254 -2.435 18.139 1.00 96.44 105 ASN A C 1
ATOM 877 O O . ASN A 1 105 ? -9.208 -2.648 16.928 1.00 96.44 105 ASN A O 1
ATOM 881 N N . TYR A 1 106 ? -8.205 -1.937 18.796 1.00 97.44 106 TYR A N 1
ATOM 882 C CA . TYR A 1 106 ? -6.958 -1.577 18.113 1.00 97.44 106 TYR A CA 1
ATOM 883 C C . TYR A 1 106 ? -6.316 -2.762 17.384 1.00 97.44 106 TYR A C 1
ATOM 885 O O . TYR A 1 106 ? -5.928 -2.644 16.222 1.00 97.44 106 TYR A O 1
ATOM 893 N N . ASP A 1 107 ? -6.231 -3.910 18.058 1.00 98.06 107 ASP A N 1
ATOM 894 C CA . ASP A 1 107 ? -5.583 -5.100 17.515 1.00 98.06 107 ASP A CA 1
ATOM 895 C C . ASP A 1 107 ? -6.411 -5.711 16.371 1.00 98.06 107 ASP A C 1
ATOM 897 O O . ASP A 1 107 ? -5.841 -6.207 15.399 1.00 98.06 107 ASP A O 1
ATOM 901 N N . GLU A 1 108 ? -7.740 -5.620 16.440 1.00 98.38 108 GLU A N 1
ATOM 902 C CA . GLU A 1 108 ? -8.660 -6.011 15.367 1.00 98.38 108 GLU A CA 1
ATOM 903 C C . GLU A 1 108 ? -8.560 -5.081 14.145 1.00 98.38 108 GLU A C 1
ATOM 905 O O . GLU A 1 108 ? -8.525 -5.569 13.016 1.00 98.38 108 GLU A O 1
ATOM 910 N N . SER A 1 109 ? -8.436 -3.763 14.345 1.00 98.31 109 SER A N 1
ATOM 911 C CA . SER A 1 109 ? -8.192 -2.797 13.259 1.00 98.31 109 SER A CA 1
ATOM 912 C C . SER A 1 109 ? -6.838 -3.023 12.584 1.00 98.31 109 SER A C 1
ATOM 914 O O . SER A 1 109 ? -6.735 -2.920 11.362 1.00 98.31 109 SER A O 1
ATOM 916 N N . ILE A 1 110 ? -5.801 -3.374 13.358 1.00 98.69 110 ILE A N 1
ATOM 917 C CA . ILE A 1 110 ? -4.520 -3.815 12.790 1.00 98.69 110 ILE A CA 1
ATOM 918 C C . ILE A 1 110 ? -4.719 -5.102 11.992 1.00 98.69 110 ILE A C 1
ATOM 920 O O . ILE A 1 110 ? -4.228 -5.189 10.874 1.00 98.69 110 ILE A O 1
ATOM 924 N N . GLY A 1 111 ? -5.467 -6.075 12.520 1.00 98.75 111 GLY A N 1
ATOM 925 C CA . GLY A 1 111 ? -5.793 -7.311 11.807 1.00 98.75 111 GLY A CA 1
ATOM 926 C C . GLY A 1 111 ? -6.474 -7.061 10.461 1.00 98.75 111 GLY A C 1
ATOM 927 O O . GLY A 1 111 ? -6.100 -7.668 9.460 1.00 98.75 111 GLY A O 1
ATOM 928 N N . PHE A 1 112 ? -7.415 -6.116 10.412 1.00 98.81 112 PHE A N 1
ATOM 929 C CA . PHE A 1 112 ? -8.024 -5.660 9.163 1.00 98.81 112 PHE A CA 1
ATOM 930 C C . PHE A 1 112 ? -6.973 -5.102 8.196 1.00 98.81 112 PHE A C 1
ATOM 932 O O . PHE A 1 112 ? -6.881 -5.551 7.057 1.00 98.81 112 PHE A O 1
ATOM 939 N N . GLY A 1 113 ? -6.125 -4.180 8.654 1.00 98.75 113 GLY A N 1
ATOM 940 C CA . GLY A 1 113 ? -5.061 -3.615 7.824 1.00 98.75 113 GLY A CA 1
ATOM 941 C C . GLY A 1 113 ? -4.028 -4.646 7.349 1.00 98.75 113 GLY A C 1
ATOM 942 O O . GLY A 1 113 ? -3.557 -4.572 6.216 1.00 98.75 113 GLY A O 1
ATOM 943 N N . ILE A 1 114 ? -3.721 -5.650 8.178 1.00 98.88 114 ILE A N 1
ATOM 944 C CA . ILE A 1 114 ? -2.869 -6.784 7.804 1.00 98.88 114 ILE A CA 1
ATOM 945 C C . ILE A 1 114 ? -3.540 -7.586 6.696 1.00 98.88 114 ILE A C 1
ATOM 947 O O . ILE A 1 114 ? -2.887 -7.895 5.708 1.00 98.88 114 ILE A O 1
ATOM 951 N N . GLY A 1 115 ? -4.828 -7.904 6.827 1.00 98.81 115 GLY A N 1
ATOM 952 C CA . GLY A 1 115 ? -5.573 -8.610 5.786 1.00 98.81 115 GLY A CA 1
ATOM 953 C C . GLY A 1 115 ? -5.555 -7.880 4.445 1.00 98.81 115 GLY A C 1
ATOM 954 O O . GLY A 1 115 ? -5.364 -8.514 3.408 1.00 98.81 115 GLY A O 1
ATOM 955 N N . PHE A 1 116 ? -5.693 -6.551 4.488 1.00 98.75 116 PHE A N 1
ATOM 956 C CA . PHE A 1 116 ? -5.652 -5.671 3.320 1.00 98.75 116 PHE A CA 1
ATOM 957 C C . PHE A 1 116 ? -4.290 -5.723 2.610 1.00 98.75 116 PHE A C 1
ATOM 959 O O . PHE A 1 116 ? -4.232 -6.021 1.424 1.00 98.75 116 PHE A O 1
ATOM 966 N N . GLY A 1 117 ? -3.183 -5.510 3.329 1.00 98.50 117 GLY A N 1
ATOM 967 C CA . GLY A 1 117 ? -1.843 -5.552 2.721 1.00 98.50 117 GLY A CA 1
ATOM 968 C C . GLY A 1 117 ? -1.353 -6.965 2.374 1.00 98.50 117 GLY A C 1
ATOM 969 O O . GLY A 1 117 ? -0.617 -7.156 1.408 1.00 98.50 117 GLY A O 1
ATOM 970 N N . SER A 1 118 ? -1.766 -7.983 3.132 1.00 98.75 118 SER A N 1
ATOM 971 C CA . SER A 1 118 ? -1.270 -9.352 2.934 1.00 98.75 118 SER A CA 1
ATOM 972 C C . SER A 1 118 ? -1.845 -9.989 1.679 1.00 98.75 118 SER A C 1
ATOM 974 O O . SER A 1 118 ? -1.120 -10.687 0.975 1.00 98.75 118 SER A O 1
ATOM 976 N N . VAL A 1 119 ? -3.129 -9.750 1.376 1.00 98.75 119 VAL A N 1
ATOM 977 C CA . VAL A 1 119 ? -3.729 -10.281 0.144 1.00 98.75 119 VAL A CA 1
ATOM 978 C C . VAL A 1 119 ? -3.061 -9.683 -1.093 1.00 98.75 119 VAL A C 1
ATOM 980 O O . VAL A 1 119 ? -2.799 -10.417 -2.041 1.00 98.75 119 VAL A O 1
ATOM 983 N N . GLU A 1 120 ? -2.687 -8.401 -1.044 1.00 98.19 120 GLU A N 1
ATOM 984 C CA . GLU A 1 120 ? -1.896 -7.753 -2.089 1.00 98.19 120 GLU A CA 1
ATOM 985 C C . GLU A 1 120 ? -0.548 -8.448 -2.270 1.00 98.19 120 GLU A C 1
ATOM 987 O O . GLU A 1 120 ? -0.222 -8.900 -3.366 1.00 98.19 120 GLU A O 1
ATOM 992 N N . ALA A 1 121 ? 0.226 -8.569 -1.187 1.00 98.25 121 ALA A N 1
ATOM 993 C CA . ALA A 1 121 ? 1.562 -9.152 -1.234 1.00 98.25 121 ALA A CA 1
ATOM 994 C C . ALA A 1 121 ? 1.543 -10.594 -1.766 1.00 98.25 121 ALA A C 1
ATOM 996 O O . ALA A 1 121 ? 2.390 -10.967 -2.579 1.00 98.25 121 ALA A O 1
ATOM 997 N N . ILE A 1 122 ? 0.545 -11.382 -1.353 1.00 98.62 122 ILE A N 1
ATOM 998 C CA . ILE A 1 122 ? 0.355 -12.764 -1.797 1.00 98.62 122 ILE A CA 1
ATOM 999 C C . ILE A 1 122 ? -0.033 -12.806 -3.279 1.00 98.62 122 ILE A C 1
ATOM 1001 O O . ILE A 1 122 ? 0.627 -13.504 -4.044 1.00 98.62 122 ILE A O 1
ATOM 1005 N N . ILE A 1 123 ? -1.057 -12.060 -3.710 1.00 98.00 123 ILE A N 1
ATOM 1006 C CA . ILE A 1 123 ? -1.530 -12.088 -5.105 1.00 98.00 123 ILE A CA 1
ATOM 1007 C C . ILE A 1 123 ? -0.451 -11.575 -6.061 1.00 98.00 123 ILE A C 1
ATOM 1009 O O . ILE A 1 123 ? -0.177 -12.226 -7.069 1.00 98.00 123 ILE A O 1
ATOM 1013 N N . LEU A 1 124 ? 0.194 -10.448 -5.746 1.00 95.88 124 LEU A N 1
ATOM 1014 C CA . LEU A 1 124 ? 1.260 -9.894 -6.582 1.00 95.88 124 LEU A CA 1
ATOM 1015 C C . LEU A 1 124 ? 2.482 -10.818 -6.617 1.00 95.88 124 LEU A C 1
ATOM 1017 O O . LEU A 1 124 ? 3.029 -11.061 -7.693 1.00 95.88 124 LEU A O 1
ATOM 1021 N N . GLY A 1 125 ? 2.869 -11.388 -5.472 1.00 96.38 125 GLY A N 1
ATOM 1022 C CA . GLY A 1 125 ? 3.964 -12.353 -5.391 1.00 96.38 125 GLY A CA 1
ATOM 1023 C C . GLY A 1 125 ? 3.694 -13.615 -6.214 1.00 96.38 125 GLY A C 1
ATOM 1024 O O . GLY A 1 125 ? 4.548 -14.030 -6.997 1.00 96.38 125 GLY A O 1
ATOM 1025 N N . PHE A 1 126 ? 2.490 -14.192 -6.116 1.00 97.06 126 PHE A N 1
ATOM 1026 C CA . PHE A 1 126 ? 2.092 -15.345 -6.931 1.00 97.06 126 PHE A CA 1
ATOM 1027 C C . PHE A 1 126 ? 2.029 -15.008 -8.419 1.00 97.06 126 PHE A C 1
ATOM 1029 O O . PHE A 1 126 ? 2.553 -15.768 -9.230 1.00 97.06 126 PHE A O 1
ATOM 1036 N N . SER A 1 127 ? 1.434 -13.871 -8.788 1.00 94.81 127 SER A N 1
ATOM 1037 C CA . SER A 1 127 ? 1.340 -13.432 -10.184 1.00 94.81 127 SER A CA 1
ATOM 1038 C C . SER A 1 127 ? 2.725 -13.281 -10.815 1.00 94.81 127 SER A C 1
ATOM 1040 O O . SER A 1 127 ? 2.967 -13.778 -11.918 1.00 94.81 127 SER A O 1
ATOM 1042 N N . ALA A 1 128 ? 3.657 -12.639 -10.107 1.00 91.69 128 ALA A N 1
ATOM 1043 C CA . ALA A 1 128 ? 5.024 -12.454 -10.579 1.00 91.69 128 ALA A CA 1
ATOM 1044 C C . ALA A 1 128 ? 5.794 -13.783 -10.647 1.00 91.69 128 ALA A C 1
ATOM 1046 O O . ALA A 1 128 ? 6.469 -14.052 -11.641 1.00 91.69 128 ALA A O 1
ATOM 1047 N N . LEU A 1 129 ? 5.632 -14.658 -9.646 1.00 93.62 129 LEU A N 1
ATOM 1048 C CA . LEU A 1 129 ? 6.254 -15.982 -9.631 1.00 93.62 129 LEU A CA 1
ATOM 1049 C C . LEU A 1 129 ? 5.769 -16.858 -10.792 1.00 93.62 129 LEU A C 1
ATOM 1051 O O . LEU A 1 129 ? 6.595 -17.433 -11.494 1.00 93.62 129 LEU A O 1
ATOM 1055 N N . ILE A 1 130 ? 4.454 -16.944 -11.019 1.00 93.31 130 ILE A N 1
ATOM 1056 C CA . ILE A 1 130 ? 3.874 -17.733 -12.117 1.00 93.31 130 ILE A CA 1
ATOM 1057 C C . ILE A 1 130 ? 4.353 -17.193 -13.461 1.00 93.31 130 ILE A C 1
ATOM 1059 O O . ILE A 1 130 ? 4.824 -17.969 -14.289 1.00 93.31 130 ILE A O 1
ATOM 1063 N N . THR A 1 131 ? 4.291 -15.874 -13.663 1.00 90.12 131 THR A N 1
ATOM 1064 C CA . THR A 1 131 ? 4.762 -15.240 -14.904 1.00 90.12 131 THR A CA 1
ATOM 1065 C C . THR A 1 131 ? 6.228 -15.585 -15.161 1.00 90.12 131 THR A C 1
ATOM 1067 O O . THR A 1 131 ? 6.585 -16.012 -16.256 1.00 90.12 131 THR A O 1
ATOM 1070 N N . PHE A 1 132 ? 7.073 -15.484 -14.135 1.00 89.62 132 PHE A N 1
ATOM 1071 C CA . PHE A 1 132 ? 8.492 -15.802 -14.239 1.00 89.62 132 PHE A CA 1
ATOM 1072 C C . PHE A 1 132 ? 8.753 -17.292 -14.520 1.00 89.62 132 PHE A C 1
ATOM 1074 O O . PHE A 1 132 ? 9.574 -17.622 -15.374 1.00 89.62 132 PHE A O 1
ATOM 1081 N N . LEU A 1 133 ? 8.040 -18.202 -13.850 1.00 90.88 133 LEU A N 1
ATOM 1082 C CA . LEU A 1 133 ? 8.161 -19.644 -14.087 1.00 90.88 133 LEU A CA 1
ATOM 1083 C C . LEU A 1 133 ? 7.686 -20.041 -15.488 1.00 90.88 133 LEU A C 1
ATOM 1085 O O . LEU A 1 133 ? 8.327 -20.878 -16.115 1.00 90.88 133 LEU A O 1
ATOM 1089 N N . MET A 1 134 ? 6.625 -19.417 -16.008 1.00 90.94 134 MET A N 1
ATOM 1090 C CA . MET A 1 134 ? 6.169 -19.633 -17.385 1.00 90.94 134 MET A CA 1
ATOM 1091 C C . MET A 1 134 ? 7.251 -19.259 -18.399 1.00 90.94 134 MET A C 1
ATOM 1093 O O . MET A 1 134 ? 7.508 -20.027 -19.320 1.00 90.94 134 MET A O 1
ATOM 1097 N N . VAL A 1 135 ? 7.935 -18.128 -18.199 1.00 90.62 135 VAL A N 1
ATOM 1098 C CA . VAL A 1 135 ? 9.049 -17.703 -19.066 1.00 90.62 135 VAL A CA 1
ATOM 1099 C C . VAL A 1 135 ? 10.241 -18.656 -18.987 1.00 90.62 135 VAL A C 1
ATOM 1101 O O . VAL A 1 135 ? 10.902 -18.886 -19.995 1.00 90.62 135 VAL A O 1
ATOM 1104 N N . LEU A 1 136 ? 10.537 -19.209 -17.808 1.00 88.25 136 LEU A N 1
ATOM 1105 C CA . LEU A 1 136 ? 11.683 -20.103 -17.633 1.00 88.25 136 LEU A CA 1
ATOM 1106 C C . LEU A 1 136 ? 11.435 -21.536 -18.106 1.00 88.25 136 LEU A C 1
ATOM 1108 O O . LEU A 1 136 ? 12.360 -22.162 -18.615 1.00 88.25 136 LEU A O 1
ATOM 1112 N N . LEU A 1 137 ? 10.235 -22.066 -17.872 1.00 90.25 137 LEU A N 1
ATOM 1113 C CA . LEU A 1 137 ? 9.931 -23.486 -18.065 1.00 90.25 137 LEU A CA 1
ATOM 1114 C C . LEU A 1 137 ? 9.192 -23.768 -19.373 1.00 90.25 137 LEU A C 1
ATOM 1116 O O . LEU A 1 137 ? 9.303 -24.877 -19.883 1.00 90.25 137 LEU A O 1
ATOM 1120 N N . PHE A 1 138 ? 8.438 -22.793 -19.889 1.00 92.00 138 PHE A N 1
ATOM 1121 C CA . PHE A 1 138 ? 7.594 -22.951 -21.076 1.00 92.00 138 PHE A CA 1
ATOM 1122 C C . PHE A 1 138 ? 7.658 -21.727 -22.014 1.00 92.00 138 PHE A C 1
ATOM 1124 O O . PHE A 1 138 ? 6.603 -21.197 -22.392 1.00 92.00 138 PHE A O 1
ATOM 1131 N N . PRO A 1 139 ? 8.856 -21.223 -22.381 1.00 89.56 139 PRO A N 1
ATOM 1132 C CA . PRO A 1 139 ? 8.990 -20.029 -23.217 1.00 89.56 139 PRO A CA 1
ATOM 1133 C C . PRO A 1 139 ? 8.273 -20.155 -24.570 1.00 89.56 139 PRO A C 1
ATOM 1135 O O . PRO A 1 139 ? 7.728 -19.174 -25.067 1.00 89.56 139 PRO A O 1
ATOM 1138 N N . GLU A 1 140 ? 8.212 -21.359 -25.138 1.00 90.06 140 GLU A N 1
ATOM 1139 C CA . GLU A 1 140 ? 7.556 -21.673 -26.411 1.00 90.06 140 GLU A CA 1
ATOM 1140 C C . GLU A 1 140 ? 6.023 -21.578 -26.376 1.00 90.06 140 GLU A C 1
ATOM 1142 O O . GLU A 1 140 ? 5.388 -21.491 -27.424 1.00 90.06 140 GLU A O 1
ATOM 1147 N N . LYS A 1 141 ? 5.411 -21.588 -25.184 1.00 90.94 141 LYS A N 1
ATOM 1148 C CA . LYS A 1 141 ? 3.953 -21.438 -25.014 1.00 90.94 141 LYS A CA 1
ATOM 1149 C C . LYS A 1 141 ? 3.512 -19.981 -24.895 1.00 90.94 141 LYS A C 1
ATOM 1151 O O . LYS A 1 141 ? 2.316 -19.713 -24.776 1.00 90.94 141 LYS A O 1
ATOM 1156 N N . LEU A 1 142 ? 4.460 -19.050 -24.862 1.00 89.94 142 LEU A N 1
ATOM 1157 C CA . LEU A 1 142 ? 4.194 -17.626 -24.720 1.00 89.94 142 LEU A CA 1
ATOM 1158 C C . LEU A 1 142 ? 4.126 -16.954 -26.097 1.00 89.94 142 LEU A C 1
ATOM 1160 O O . LEU A 1 142 ? 4.724 -17.449 -27.052 1.00 89.94 142 LEU A O 1
ATOM 1164 N N . PRO A 1 143 ? 3.420 -15.815 -26.220 1.00 92.06 143 PRO A N 1
ATOM 1165 C CA . PRO A 1 143 ? 3.427 -15.037 -27.452 1.00 92.06 143 PRO A CA 1
ATOM 1166 C C . PRO A 1 143 ? 4.855 -14.716 -27.912 1.00 92.06 143 PRO A C 1
ATOM 1168 O O . PRO A 1 143 ? 5.725 -14.418 -27.089 1.00 92.06 143 PRO A O 1
ATOM 1171 N N . ASN A 1 144 ? 5.087 -14.742 -29.227 1.00 88.12 144 ASN A N 1
ATOM 1172 C CA . ASN A 1 144 ? 6.402 -14.469 -29.811 1.00 88.12 144 ASN A CA 1
ATOM 1173 C C . ASN A 1 144 ? 6.983 -13.145 -29.282 1.00 88.12 144 ASN A C 1
ATOM 1175 O O . ASN A 1 144 ? 6.300 -12.122 -29.268 1.00 88.12 144 ASN A O 1
ATOM 1179 N N . GLY A 1 145 ? 8.240 -13.176 -28.831 1.00 83.50 145 GLY A N 1
ATOM 1180 C CA . GLY A 1 145 ? 8.944 -12.017 -28.267 1.00 83.50 145 GLY A CA 1
ATOM 1181 C C . GLY A 1 145 ? 8.600 -11.673 -26.810 1.00 83.50 145 GLY A C 1
ATOM 1182 O O . GLY A 1 145 ? 9.344 -10.925 -26.181 1.00 83.50 145 GLY A O 1
ATOM 1183 N N . PHE A 1 146 ? 7.541 -12.245 -26.219 1.00 88.12 146 PHE A N 1
ATOM 1184 C CA . PHE A 1 146 ? 7.150 -11.946 -24.833 1.00 88.12 146 PHE A CA 1
ATOM 1185 C C . PHE A 1 146 ? 8.196 -12.419 -23.816 1.00 88.12 146 PHE A C 1
ATOM 1187 O O . PHE A 1 146 ? 8.559 -11.682 -22.898 1.00 88.12 146 PHE A O 1
ATOM 1194 N N . ALA A 1 147 ? 8.709 -13.641 -23.992 1.00 86.75 147 ALA A N 1
ATOM 1195 C CA . ALA A 1 147 ? 9.745 -14.192 -23.123 1.00 86.75 147 ALA A CA 1
ATOM 1196 C C . ALA A 1 147 ? 11.028 -13.345 -23.170 1.00 86.75 147 ALA A C 1
ATOM 1198 O O . ALA A 1 147 ? 11.586 -13.016 -22.126 1.00 86.75 147 ALA A O 1
ATOM 1199 N N . GLU A 1 148 ? 11.466 -12.941 -24.365 1.00 85.50 148 GLU A N 1
ATOM 1200 C CA . GLU A 1 148 ? 12.647 -12.091 -24.552 1.00 85.50 148 GLU A CA 1
ATOM 1201 C C . GLU A 1 148 ? 12.458 -10.710 -23.928 1.00 85.50 148 GLU A C 1
ATOM 1203 O O . GLU A 1 148 ? 13.334 -10.246 -23.196 1.00 85.50 148 GLU A O 1
ATOM 1208 N N . GLN A 1 149 ? 11.293 -10.091 -24.140 1.00 85.19 149 GLN A N 1
ATOM 1209 C CA . GLN A 1 149 ? 10.948 -8.814 -23.528 1.00 85.19 149 GLN A CA 1
ATOM 1210 C C . GLN A 1 149 ? 11.037 -8.908 -22.002 1.00 85.19 149 GLN A C 1
ATOM 1212 O O . GLN A 1 149 ? 11.759 -8.123 -21.388 1.00 85.19 149 GLN A O 1
ATOM 1217 N N . LEU A 1 150 ? 10.388 -9.900 -21.384 1.00 83.75 150 LEU A N 1
ATOM 1218 C CA . LEU A 1 150 ? 10.406 -10.036 -19.929 1.00 83.75 150 LEU A CA 1
ATOM 1219 C C . LEU A 1 150 ? 11.815 -10.321 -19.397 1.00 83.75 150 LEU A C 1
ATOM 1221 O O . LEU A 1 150 ? 12.218 -9.726 -18.402 1.00 83.75 150 LEU A O 1
ATOM 1225 N N . LEU A 1 151 ? 12.578 -11.190 -20.070 1.00 82.75 151 LEU A N 1
ATOM 1226 C CA . LEU A 1 151 ? 13.962 -11.503 -19.702 1.00 82.75 151 LEU A CA 1
ATOM 1227 C C . LEU A 1 151 ? 14.877 -10.276 -19.798 1.00 82.75 151 LEU A C 1
ATOM 1229 O O . LEU A 1 151 ? 15.772 -10.130 -18.966 1.00 82.75 151 LEU A O 1
ATOM 1233 N N . SER A 1 152 ? 14.651 -9.402 -20.782 1.00 81.06 152 SER A N 1
ATOM 1234 C CA . SER A 1 152 ? 15.401 -8.152 -20.958 1.00 81.06 152 SER A CA 1
ATOM 1235 C C . SER A 1 152 ? 15.054 -7.087 -19.915 1.00 81.06 152 SER A C 1
ATOM 1237 O O . SER A 1 152 ? 15.890 -6.246 -19.598 1.00 81.06 152 SER A O 1
ATOM 1239 N N . SER A 1 153 ? 13.849 -7.152 -19.344 1.00 77.62 153 SER A N 1
ATOM 1240 C CA . SER A 1 153 ? 13.379 -6.263 -18.278 1.00 77.62 153 SER A CA 1
ATOM 1241 C C . SER A 1 153 ? 13.646 -6.804 -16.871 1.00 77.62 153 SER A C 1
ATOM 1243 O O . SER A 1 153 ? 13.221 -6.187 -15.893 1.00 77.62 153 SER A O 1
ATOM 1245 N N . LEU A 1 154 ? 14.316 -7.957 -16.736 1.00 77.56 154 LEU A N 1
ATOM 1246 C CA . LEU A 1 154 ? 14.608 -8.510 -15.419 1.00 77.56 154 LEU A CA 1
ATOM 1247 C C . LEU A 1 154 ? 15.562 -7.597 -14.648 1.00 77.56 154 LEU A C 1
ATOM 1249 O O . LEU A 1 154 ? 16.597 -7.185 -15.179 1.00 77.56 154 LEU A O 1
ATOM 1253 N N . PRO A 1 155 ? 15.265 -7.334 -13.368 1.00 76.69 155 PRO A N 1
ATOM 1254 C CA . PRO A 1 155 ? 16.154 -6.545 -12.547 1.00 76.69 155 PRO A CA 1
ATOM 1255 C C . PRO A 1 155 ? 17.445 -7.324 -12.263 1.00 76.69 155 PRO A C 1
ATOM 1257 O O . PRO A 1 155 ? 17.506 -8.558 -12.333 1.00 76.69 155 PRO A O 1
ATOM 1260 N N . HIS A 1 156 ? 18.504 -6.587 -11.934 1.00 83.12 156 HIS A N 1
ATOM 1261 C CA . HIS A 1 156 ? 19.804 -7.176 -11.642 1.00 83.12 156 HIS A CA 1
ATOM 1262 C C . HIS A 1 156 ? 19.710 -8.146 -10.442 1.00 83.12 156 HIS A C 1
ATOM 1264 O O . HIS A 1 156 ? 19.078 -7.808 -9.446 1.00 83.12 156 HIS A O 1
ATOM 1270 N N . PRO A 1 157 ? 20.378 -9.318 -10.444 1.00 83.62 157 PRO A N 1
ATOM 1271 C CA . PRO A 1 157 ? 20.296 -10.293 -9.346 1.00 83.62 157 PRO A CA 1
ATOM 1272 C C . PRO A 1 157 ? 20.562 -9.734 -7.938 1.00 83.62 157 PRO A C 1
ATOM 1274 O O . PRO A 1 157 ? 20.032 -10.246 -6.955 1.00 83.62 157 PRO A O 1
ATOM 1277 N N . SER A 1 158 ? 21.357 -8.667 -7.827 1.00 84.88 158 SER A N 1
ATOM 1278 C CA . SER A 1 158 ? 21.643 -7.990 -6.555 1.00 84.88 158 SER A CA 1
ATOM 1279 C C . SER A 1 158 ? 20.458 -7.220 -5.964 1.00 84.88 158 SER A C 1
ATOM 1281 O O . SER A 1 158 ? 20.573 -6.740 -4.840 1.00 84.88 158 SER A O 1
ATOM 1283 N N . THR A 1 159 ? 19.341 -7.068 -6.680 1.00 85.94 159 THR A N 1
ATOM 1284 C CA . THR A 1 159 ? 18.116 -6.410 -6.193 1.00 85.94 159 THR A CA 1
ATOM 1285 C C . THR A 1 159 ? 17.047 -7.415 -5.759 1.00 85.94 159 THR A C 1
ATOM 1287 O O . THR A 1 159 ? 15.910 -7.031 -5.508 1.00 85.94 159 THR A O 1
ATOM 1290 N N . VAL A 1 160 ? 17.393 -8.703 -5.634 1.00 87.75 160 VAL A N 1
ATOM 1291 C CA . VAL A 1 160 ? 16.463 -9.790 -5.271 1.00 87.75 160 VAL A CA 1
ATOM 1292 C C . VAL A 1 160 ? 15.676 -9.536 -3.977 1.00 87.75 160 VAL A C 1
ATOM 1294 O O . VAL A 1 160 ? 14.531 -9.965 -3.859 1.00 87.75 160 VAL A O 1
ATOM 1297 N N . PHE A 1 161 ? 16.264 -8.817 -3.017 1.00 89.38 161 PHE A N 1
ATOM 1298 C CA . PHE A 1 161 ? 15.618 -8.481 -1.744 1.00 89.38 161 PHE A CA 1
ATOM 1299 C C . PHE A 1 161 ? 14.720 -7.245 -1.815 1.00 89.38 161 PHE A C 1
ATOM 1301 O O . PHE A 1 161 ? 13.930 -7.030 -0.900 1.00 89.38 161 PHE A O 1
ATOM 1308 N N . GLY A 1 162 ? 14.817 -6.465 -2.891 1.00 89.88 162 GLY A N 1
ATOM 1309 C CA . GLY A 1 162 ? 14.018 -5.269 -3.128 1.00 89.88 162 GLY A CA 1
ATOM 1310 C C . GLY A 1 162 ? 12.528 -5.488 -2.902 1.00 89.88 162 GLY A C 1
ATOM 1311 O O . GLY A 1 162 ? 11.992 -4.961 -1.931 1.00 89.88 162 GLY A O 1
ATOM 1312 N N . PRO A 1 163 ? 11.886 -6.386 -3.674 1.00 90.75 163 PRO A N 1
ATOM 1313 C CA . PRO A 1 163 ? 10.456 -6.644 -3.533 1.00 90.75 163 PRO A CA 1
ATOM 1314 C C . PRO A 1 163 ? 10.048 -7.048 -2.108 1.00 90.75 163 PRO A C 1
ATOM 1316 O O . PRO A 1 163 ? 8.942 -6.754 -1.668 1.00 90.75 163 PRO A O 1
ATOM 1319 N N . ILE A 1 164 ? 10.935 -7.700 -1.350 1.00 94.81 164 ILE A N 1
ATOM 1320 C CA . ILE A 1 164 ? 10.672 -8.095 0.041 1.00 94.81 164 ILE A CA 1
ATOM 1321 C C . ILE A 1 164 ? 10.653 -6.864 0.957 1.00 94.81 164 ILE A C 1
ATOM 1323 O O . ILE A 1 164 ? 9.735 -6.715 1.766 1.00 94.81 164 ILE A O 1
ATOM 1327 N N . ILE A 1 165 ? 11.643 -5.977 0.818 1.00 94.75 165 ILE A N 1
ATOM 1328 C CA . ILE A 1 165 ? 11.738 -4.714 1.566 1.00 94.75 165 ILE A CA 1
ATOM 1329 C C . ILE A 1 165 ? 10.530 -3.832 1.244 1.00 94.75 165 ILE A C 1
ATOM 1331 O O . ILE A 1 165 ? 9.871 -3.331 2.165 1.00 94.75 165 ILE A O 1
ATOM 1335 N N . GLU A 1 166 ? 10.193 -3.710 -0.040 1.00 94.75 166 GLU A N 1
ATOM 1336 C CA . GLU A 1 166 ? 9.018 -2.983 -0.506 1.00 94.75 166 GLU A CA 1
ATOM 1337 C C . GLU A 1 166 ? 7.749 -3.522 0.157 1.00 94.75 166 GLU A C 1
ATOM 1339 O O . GLU A 1 166 ? 6.973 -2.755 0.725 1.00 94.75 166 GLU A O 1
ATOM 1344 N N . ARG A 1 167 ? 7.546 -4.850 0.152 1.00 96.81 167 ARG A N 1
ATOM 1345 C CA . ARG A 1 167 ? 6.339 -5.460 0.721 1.00 96.81 167 ARG A CA 1
ATOM 1346 C C . ARG A 1 167 ? 6.238 -5.262 2.224 1.00 96.81 167 ARG A C 1
ATOM 1348 O O . ARG A 1 167 ? 5.157 -4.932 2.700 1.00 96.81 167 ARG A O 1
ATOM 1355 N N . ILE A 1 168 ? 7.328 -5.410 2.977 1.00 98.19 168 ILE A N 1
ATOM 1356 C CA . ILE A 1 168 ? 7.324 -5.133 4.426 1.00 98.19 168 ILE A CA 1
ATOM 1357 C C . ILE A 1 168 ? 6.923 -3.676 4.685 1.00 98.19 168 ILE A C 1
ATOM 1359 O O . ILE A 1 168 ? 6.124 -3.391 5.576 1.00 98.19 168 ILE A O 1
ATOM 1363 N N . SER A 1 169 ? 7.439 -2.753 3.882 1.00 98.12 169 SER A N 1
ATOM 1364 C CA . SER A 1 169 ? 7.145 -1.326 4.001 1.00 98.12 169 SER A CA 1
ATOM 1365 C C . SER A 1 169 ? 5.690 -1.012 3.633 1.00 98.12 169 SER A C 1
ATOM 1367 O O . SER A 1 169 ? 4.989 -0.331 4.387 1.00 98.12 169 SER A O 1
ATOM 1369 N N . ALA A 1 170 ? 5.199 -1.591 2.533 1.00 97.94 170 ALA A N 1
ATOM 1370 C CA . ALA A 1 170 ? 3.810 -1.511 2.093 1.00 97.94 170 ALA A CA 1
ATOM 1371 C C . ALA A 1 170 ? 2.845 -2.047 3.157 1.00 97.94 170 ALA A C 1
ATOM 1373 O O . ALA A 1 170 ? 1.819 -1.419 3.414 1.00 97.94 170 ALA A O 1
ATOM 1374 N N . MET A 1 171 ? 3.187 -3.136 3.858 1.00 98.56 171 MET A N 1
ATOM 1375 C CA . MET A 1 171 ? 2.372 -3.647 4.966 1.00 98.56 171 MET A CA 1
ATOM 1376 C C . MET A 1 171 ? 2.094 -2.559 6.006 1.00 98.56 171 MET A C 1
ATOM 1378 O O . MET A 1 171 ? 0.940 -2.335 6.368 1.00 98.56 171 MET A O 1
ATOM 1382 N N . PHE A 1 172 ? 3.112 -1.822 6.456 1.00 98.62 172 PHE A N 1
ATOM 1383 C CA . PHE A 1 172 ? 2.908 -0.747 7.431 1.00 98.62 172 PHE A CA 1
ATOM 1384 C C . PHE A 1 172 ? 2.117 0.437 6.863 1.00 98.62 172 PHE A C 1
ATOM 1386 O O . PHE A 1 172 ? 1.314 1.029 7.592 1.00 98.62 172 PHE A O 1
ATOM 1393 N N . ILE A 1 173 ? 2.267 0.744 5.571 1.00 98.75 173 ILE A N 1
ATOM 1394 C CA . ILE A 1 173 ? 1.446 1.744 4.870 1.00 98.75 173 ILE A CA 1
ATOM 1395 C C . ILE A 1 173 ? -0.035 1.325 4.879 1.00 98.75 173 ILE A C 1
ATOM 1397 O O . ILE A 1 173 ? -0.895 2.113 5.282 1.00 98.75 173 ILE A O 1
ATOM 1401 N N . HIS A 1 174 ? -0.356 0.083 4.506 1.00 98.62 174 HIS A N 1
ATOM 1402 C CA . HIS A 1 174 ? -1.735 -0.419 4.485 1.00 98.62 174 HIS A CA 1
ATOM 1403 C C . HIS A 1 174 ? -2.348 -0.502 5.881 1.00 98.62 174 HIS A C 1
ATOM 1405 O O . HIS A 1 174 ? -3.497 -0.093 6.07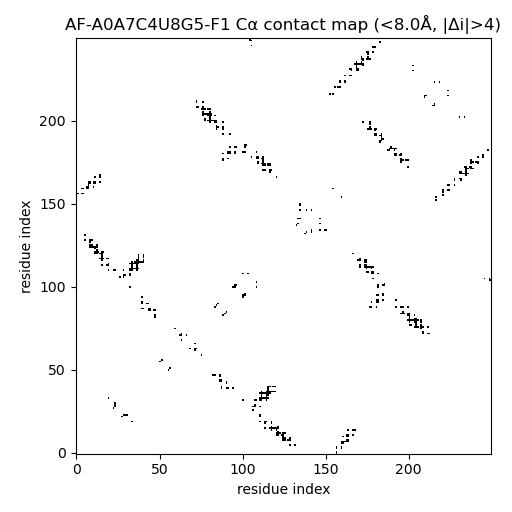6 1.00 98.62 174 HIS A O 1
ATOM 1411 N N . ILE A 1 175 ? -1.587 -0.996 6.864 1.00 98.81 175 ILE A N 1
ATOM 1412 C CA . ILE A 1 175 ? -2.063 -1.124 8.243 1.00 98.81 175 ILE A CA 1
ATOM 1413 C C . ILE A 1 175 ? -2.372 0.259 8.818 1.00 98.81 175 ILE A C 1
ATOM 1415 O O . ILE A 1 175 ? -3.476 0.485 9.312 1.00 98.81 175 ILE A O 1
ATOM 1419 N N . SER A 1 176 ? -1.437 1.205 8.717 1.00 98.69 176 SER A N 1
ATOM 1420 C CA . SER A 1 176 ? -1.631 2.566 9.232 1.00 98.69 176 SER A CA 1
ATOM 1421 C C . SER A 1 176 ? -2.789 3.295 8.552 1.00 98.69 176 SER A C 1
ATOM 1423 O O . SER A 1 176 ? -3.628 3.869 9.247 1.00 98.69 176 SER A O 1
ATOM 1425 N N . SER A 1 177 ? -2.902 3.195 7.226 1.00 98.75 177 SER A N 1
ATOM 1426 C CA . SER A 1 177 ? -4.007 3.775 6.452 1.00 98.75 177 SER A CA 1
ATOM 1427 C C . SER A 1 177 ? -5.362 3.203 6.870 1.00 98.75 177 SER A C 1
ATOM 1429 O O . SER A 1 177 ? -6.301 3.938 7.170 1.00 98.75 177 SER A O 1
ATOM 1431 N N . SER A 1 178 ? -5.455 1.878 6.993 1.00 98.75 178 SER A N 1
ATOM 1432 C CA . SER A 1 178 ? -6.692 1.216 7.415 1.00 98.75 178 SER A CA 1
ATOM 1433 C C . SER A 1 178 ? -7.110 1.637 8.825 1.00 98.75 178 SER A C 1
ATOM 1435 O O . SER A 1 178 ? -8.267 1.990 9.057 1.00 98.75 178 SER A O 1
ATOM 1437 N N . VAL A 1 179 ? -6.163 1.664 9.770 1.00 98.62 179 VAL A N 1
ATOM 1438 C CA . VAL A 1 179 ? -6.439 2.061 11.158 1.00 98.62 179 VAL A CA 1
ATOM 1439 C C . VAL A 1 179 ? -6.834 3.539 11.238 1.00 98.62 179 VAL A C 1
ATOM 1441 O O . VAL A 1 179 ? -7.758 3.863 11.985 1.00 98.62 179 VAL A O 1
ATOM 1444 N N . LEU A 1 180 ? -6.216 4.435 10.458 1.00 98.62 180 LEU A N 1
ATOM 1445 C CA . LEU A 1 180 ? -6.623 5.843 10.351 1.00 98.62 180 LEU A CA 1
ATOM 1446 C C . LEU A 1 180 ? -8.090 5.977 9.924 1.00 98.62 180 LEU A C 1
ATOM 1448 O O . LEU A 1 180 ? -8.861 6.695 10.565 1.00 98.62 180 LEU A O 1
ATOM 1452 N N . ILE A 1 181 ? -8.496 5.261 8.875 1.00 98.62 181 ILE A N 1
ATOM 1453 C CA . ILE A 1 181 ? -9.852 5.357 8.326 1.00 98.62 181 ILE A CA 1
ATOM 1454 C C . ILE A 1 181 ? -10.880 4.774 9.298 1.00 98.62 181 ILE A C 1
ATOM 1456 O O . ILE A 1 181 ? -11.880 5.435 9.586 1.00 98.62 181 ILE A O 1
ATOM 1460 N N . ILE A 1 182 ? -10.613 3.608 9.891 1.00 98.31 182 ILE A N 1
ATOM 1461 C CA . ILE A 1 182 ? -11.494 3.026 10.917 1.00 98.31 182 ILE A CA 1
ATOM 1462 C C . ILE A 1 182 ? -11.621 3.986 12.111 1.00 98.31 182 ILE A C 1
ATOM 1464 O O . ILE A 1 182 ? -12.724 4.244 12.598 1.00 98.31 182 ILE A O 1
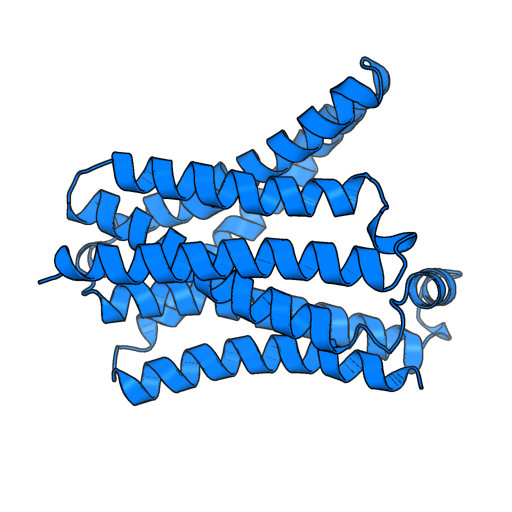ATOM 1468 N N . THR A 1 183 ? -10.511 4.598 12.540 1.00 97.44 183 THR A N 1
ATOM 1469 C CA . THR A 1 183 ? -10.504 5.615 13.608 1.00 97.44 183 THR A CA 1
ATOM 1470 C C . THR A 1 183 ? -11.353 6.830 13.236 1.00 97.44 183 THR A C 1
ATOM 1472 O O . THR A 1 183 ? -12.067 7.362 14.088 1.00 97.44 183 THR A O 1
ATOM 1475 N N . SER A 1 184 ? -11.322 7.257 11.970 1.00 97.88 184 SER A N 1
ATOM 1476 C CA . SER A 1 184 ? -12.117 8.387 11.479 1.00 97.88 184 SER A CA 1
ATOM 1477 C C . SER A 1 184 ? -13.616 8.169 11.699 1.00 97.88 184 SER A C 1
ATOM 1479 O O . SER A 1 184 ? -14.300 9.060 12.210 1.00 97.88 184 SER A O 1
ATOM 1481 N N . VAL A 1 185 ? -14.104 6.956 11.416 1.00 97.31 185 VAL A N 1
ATOM 1482 C CA . VAL A 1 185 ? -15.513 6.580 11.573 1.00 97.31 185 VAL A CA 1
ATOM 1483 C C . VAL A 1 185 ? -15.854 6.358 13.042 1.00 97.31 185 VAL A C 1
ATOM 1485 O O . VAL A 1 185 ? -16.875 6.858 13.521 1.00 97.31 185 VAL A O 1
ATOM 1488 N N . LYS A 1 186 ? -14.985 5.662 13.786 1.00 94.81 186 LYS A N 1
ATOM 1489 C CA . LYS A 1 186 ? -15.181 5.366 15.212 1.00 94.81 186 LYS A CA 1
ATOM 1490 C C . LYS A 1 186 ? -15.276 6.636 16.057 1.00 94.81 186 LYS A C 1
ATOM 1492 O O . LYS A 1 186 ? -16.156 6.743 16.906 1.00 94.81 186 LYS A O 1
ATOM 1497 N N . LEU A 1 187 ? -14.404 7.612 15.799 1.00 94.75 187 LEU A N 1
ATOM 1498 C CA . LEU A 1 187 ? -14.365 8.880 16.533 1.00 94.75 187 LEU A CA 1
ATOM 1499 C C . LEU A 1 187 ? -15.235 9.980 15.915 1.00 94.75 187 LEU A C 1
ATOM 1501 O O . LEU A 1 187 ? -15.281 11.075 16.471 1.00 94.75 187 LEU A O 1
ATOM 1505 N N . LYS A 1 188 ? -15.882 9.730 14.766 1.00 95.12 188 LYS A N 1
ATOM 1506 C CA . LYS A 1 188 ? -16.573 10.750 13.954 1.00 95.12 188 LYS A CA 1
ATOM 1507 C C . LYS A 1 188 ? -15.677 11.957 13.623 1.00 95.12 188 LYS A C 1
ATOM 1509 O O . LYS A 1 188 ? -16.131 13.097 13.596 1.00 95.12 188 LYS A O 1
ATOM 1514 N N . LYS A 1 189 ? -14.384 11.712 13.384 1.00 96.00 189 LYS A N 1
ATOM 1515 C CA . LYS A 1 189 ? -13.373 12.734 13.066 1.00 96.00 189 LYS A CA 1
ATOM 1516 C C . LYS A 1 189 ? -12.798 12.480 11.678 1.00 96.00 189 LYS A C 1
ATOM 1518 O O . LYS A 1 189 ? -11.844 11.720 11.526 1.00 96.00 189 LYS A O 1
ATOM 1523 N N . GLN A 1 190 ? -13.354 13.159 10.678 1.00 95.81 190 GLN A N 1
ATOM 1524 C CA . GLN A 1 190 ? -12.983 12.988 9.268 1.00 95.81 190 GLN A CA 1
ATOM 1525 C C . GLN A 1 190 ? -11.517 13.336 8.966 1.00 95.81 190 GLN A C 1
ATOM 1527 O O . GLN A 1 190 ? -10.961 12.818 8.005 1.00 95.81 190 GLN A O 1
ATOM 1532 N N . GLY A 1 191 ? -10.855 14.145 9.802 1.00 97.44 191 GLY A N 1
ATOM 1533 C CA . GLY A 1 191 ? -9.435 14.475 9.625 1.00 97.44 191 GLY A CA 1
ATOM 1534 C C . GLY A 1 191 ? -8.529 13.242 9.502 1.00 97.44 191 GLY A C 1
ATOM 1535 O O . GLY A 1 191 ? -7.599 13.248 8.704 1.00 97.44 191 GLY A O 1
ATOM 1536 N N . TRP A 1 192 ? -8.840 12.146 10.204 1.00 98.00 192 TRP A N 1
ATOM 1537 C CA . TRP A 1 192 ? -8.069 10.903 10.089 1.00 98.00 192 TRP A CA 1
ATOM 1538 C C . TRP A 1 192 ? -8.215 10.231 8.718 1.00 98.00 192 TRP A C 1
ATOM 1540 O O . TRP A 1 192 ? -7.245 9.667 8.216 1.00 98.00 192 TRP A O 1
ATOM 1550 N N . PHE A 1 193 ? -9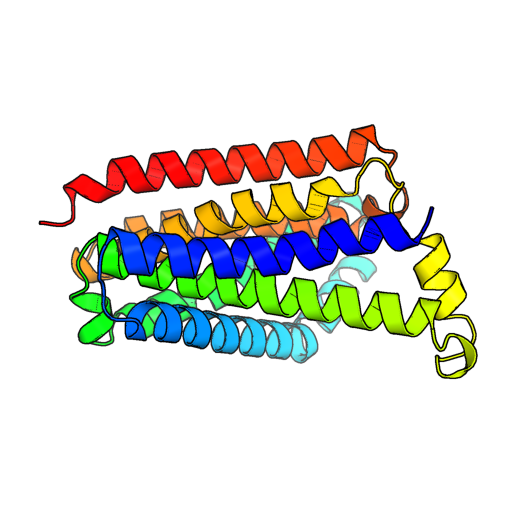.390 10.334 8.088 1.00 98.56 193 PHE A N 1
ATOM 1551 C CA . PHE A 1 193 ? -9.592 9.854 6.721 1.00 98.56 193 PHE A CA 1
ATOM 1552 C C . PHE A 1 193 ? -8.726 10.650 5.743 1.00 98.56 193 PHE A C 1
ATOM 1554 O O . PHE A 1 193 ? -8.002 10.049 4.956 1.00 98.56 193 PHE A O 1
ATOM 1561 N N . TRP A 1 194 ? -8.730 11.983 5.835 1.00 98.50 194 TRP A N 1
ATOM 1562 C CA . TRP A 1 194 ? -7.944 12.827 4.931 1.00 98.50 194 TRP A CA 1
ATOM 1563 C C . TRP A 1 194 ? -6.438 12.618 5.077 1.00 98.50 194 TRP A C 1
ATOM 1565 O O . TRP A 1 194 ? -5.734 12.579 4.070 1.00 98.50 194 TRP A O 1
ATOM 1575 N N . ILE A 1 195 ? -5.947 12.391 6.300 1.00 98.38 195 ILE A N 1
ATOM 1576 C CA . ILE A 1 195 ? -4.547 11.999 6.522 1.00 98.38 195 ILE A CA 1
ATOM 1577 C C . ILE A 1 195 ? -4.240 10.693 5.778 1.00 98.38 195 ILE A C 1
ATOM 1579 O O . ILE A 1 195 ? -3.244 10.626 5.064 1.00 98.38 195 ILE A O 1
ATOM 1583 N N . SER A 1 196 ? -5.103 9.676 5.890 1.00 98.44 196 SER A N 1
ATOM 1584 C CA . SER A 1 196 ? -4.915 8.411 5.168 1.00 98.44 196 SER A CA 1
ATOM 1585 C C . SER A 1 196 ? -4.980 8.586 3.653 1.00 98.44 196 SER A C 1
ATOM 1587 O O . SER A 1 196 ? -4.172 7.995 2.941 1.00 98.44 196 SER A O 1
ATOM 1589 N N . PHE A 1 197 ? -5.933 9.379 3.163 1.00 98.69 197 PHE A N 1
ATOM 1590 C CA . PHE A 1 197 ? -6.133 9.640 1.742 1.00 98.69 197 PHE A CA 1
ATOM 1591 C C . PHE A 1 197 ? -4.892 10.292 1.127 1.00 98.69 197 PHE A C 1
ATOM 1593 O O . PHE A 1 197 ? -4.373 9.808 0.123 1.00 98.69 197 PHE A O 1
ATOM 1600 N N . ILE A 1 198 ? -4.382 11.357 1.756 1.00 98.56 198 ILE A N 1
ATOM 1601 C CA . ILE A 1 198 ? -3.177 12.063 1.301 1.00 98.56 198 ILE A CA 1
ATOM 1602 C C . ILE A 1 198 ? -1.969 11.130 1.371 1.00 98.56 198 ILE A C 1
ATOM 1604 O O . ILE A 1 198 ? -1.201 11.048 0.418 1.00 98.56 198 ILE A O 1
ATOM 1608 N N . TYR A 1 199 ? -1.821 10.384 2.466 1.00 98.38 199 TYR A N 1
ATOM 1609 C CA . TYR A 1 199 ? -0.702 9.468 2.653 1.00 98.38 199 TYR A CA 1
ATOM 1610 C C . TYR A 1 199 ? -0.643 8.381 1.568 1.00 98.38 199 TYR A C 1
ATOM 1612 O O . TYR A 1 199 ? 0.394 8.224 0.925 1.00 98.38 199 TYR A O 1
ATOM 1620 N N . LYS A 1 200 ? -1.760 7.699 1.280 1.00 97.81 200 LYS A N 1
ATOM 1621 C CA . LYS A 1 200 ? -1.836 6.709 0.190 1.00 97.81 200 LYS A CA 1
ATOM 1622 C C . LYS A 1 200 ? -1.686 7.339 -1.191 1.00 97.81 200 LYS A C 1
ATOM 1624 O O . LYS A 1 200 ? -1.036 6.751 -2.048 1.00 97.81 200 LYS A O 1
ATOM 1629 N N . THR A 1 201 ? -2.222 8.543 -1.390 1.00 98.25 201 THR A N 1
ATOM 1630 C CA . THR A 1 201 ? -2.032 9.292 -2.638 1.00 98.25 201 THR A CA 1
ATOM 1631 C C . THR A 1 201 ? -0.552 9.557 -2.895 1.00 98.25 201 THR A C 1
ATOM 1633 O O . THR A 1 201 ? -0.088 9.324 -4.006 1.00 98.25 201 THR A O 1
ATOM 1636 N N . ILE A 1 202 ? 0.211 9.987 -1.885 1.00 97.94 202 ILE A N 1
ATOM 1637 C CA . ILE A 1 202 ? 1.657 10.233 -2.012 1.00 97.94 202 ILE A CA 1
ATOM 1638 C C . ILE A 1 202 ? 2.402 8.942 -2.360 1.00 97.94 202 ILE A C 1
ATOM 1640 O O . ILE A 1 202 ? 3.200 8.943 -3.296 1.00 97.94 202 ILE A O 1
ATOM 1644 N N . VAL A 1 203 ? 2.123 7.849 -1.640 1.00 97.00 203 VAL A N 1
ATOM 1645 C CA . VAL A 1 203 ? 2.760 6.539 -1.866 1.00 97.00 203 VAL A CA 1
ATOM 1646 C C . VAL A 1 203 ? 2.561 6.083 -3.313 1.00 97.00 203 VAL A C 1
ATOM 1648 O O . VAL A 1 203 ? 3.532 5.812 -4.020 1.00 97.00 203 VAL A O 1
ATOM 1651 N N . ASP A 1 204 ? 1.316 6.052 -3.782 1.00 96.44 204 ASP A N 1
ATOM 1652 C CA . ASP A 1 204 ? 1.001 5.527 -5.109 1.00 96.44 204 ASP A CA 1
ATOM 1653 C C . ASP A 1 204 ? 1.347 6.515 -6.235 1.00 96.44 204 ASP A C 1
ATOM 1655 O O . ASP A 1 204 ? 1.674 6.079 -7.335 1.00 96.44 204 ASP A O 1
ATOM 1659 N N . SER A 1 205 ? 1.370 7.830 -5.975 1.00 96.94 205 SER A N 1
ATOM 1660 C CA . SER A 1 205 ? 1.915 8.806 -6.936 1.00 96.94 205 SER A CA 1
ATOM 1661 C C . SER A 1 205 ? 3.413 8.598 -7.139 1.00 96.94 205 SER A C 1
ATOM 1663 O O . SER A 1 205 ? 3.908 8.658 -8.264 1.00 96.94 205 SER A O 1
ATOM 1665 N N . TYR A 1 206 ? 4.142 8.319 -6.055 1.00 94.81 206 TYR A N 1
ATOM 1666 C CA . TYR A 1 206 ? 5.567 8.016 -6.120 1.00 94.81 206 TYR A CA 1
ATOM 1667 C C . TYR A 1 206 ? 5.825 6.701 -6.864 1.00 94.81 206 TYR A C 1
ATOM 1669 O O . TYR A 1 206 ? 6.689 6.660 -7.736 1.00 94.81 206 TYR A O 1
ATOM 1677 N N . ALA A 1 207 ? 5.038 5.652 -6.611 1.00 92.56 207 ALA A N 1
ATOM 1678 C CA . ALA A 1 207 ? 5.119 4.412 -7.385 1.00 92.56 207 ALA A CA 1
ATOM 1679 C C . ALA A 1 207 ? 4.789 4.636 -8.878 1.00 92.56 207 ALA A C 1
ATOM 1681 O O . ALA A 1 207 ? 5.518 4.169 -9.758 1.00 92.56 207 ALA A O 1
ATOM 1682 N N . ALA A 1 208 ? 3.743 5.415 -9.176 1.00 93.62 208 ALA A N 1
ATOM 1683 C CA . ALA A 1 208 ? 3.338 5.752 -10.539 1.00 93.62 208 ALA A CA 1
ATOM 1684 C C . ALA A 1 208 ? 4.429 6.516 -11.300 1.00 93.62 208 ALA A C 1
ATOM 1686 O O . ALA A 1 208 ? 4.648 6.250 -12.482 1.00 93.62 208 ALA A O 1
ATOM 1687 N N . TYR A 1 209 ? 5.158 7.408 -10.628 1.00 92.25 209 TYR A N 1
ATOM 1688 C CA . TYR A 1 209 ? 6.306 8.094 -11.213 1.00 92.25 209 TYR A CA 1
ATOM 1689 C C . TYR A 1 209 ? 7.328 7.111 -11.796 1.00 92.25 209 TYR A C 1
ATOM 1691 O O . TYR A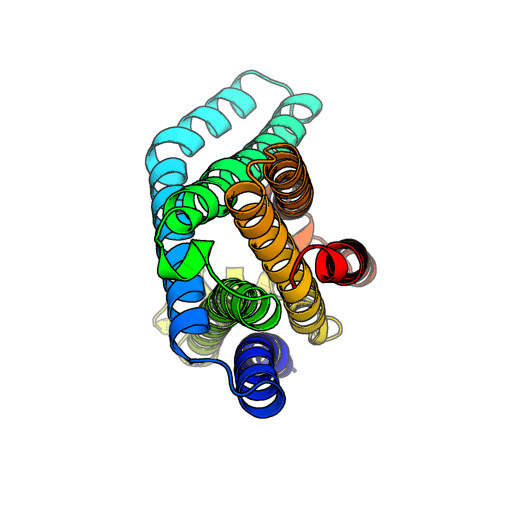 1 209 ? 7.738 7.280 -12.946 1.00 92.25 209 TYR A O 1
ATOM 1699 N N . PHE A 1 210 ? 7.711 6.054 -11.073 1.00 86.75 210 PHE A N 1
ATOM 1700 C CA . PHE A 1 210 ? 8.665 5.067 -11.601 1.00 86.75 210 PHE A CA 1
ATOM 1701 C C . PHE A 1 210 ? 8.077 4.198 -12.706 1.00 86.75 210 PHE A C 1
ATOM 1703 O O . PHE A 1 210 ? 8.788 3.884 -13.666 1.00 86.75 210 PHE A O 1
ATOM 1710 N N . LEU A 1 211 ? 6.793 3.849 -12.590 1.00 85.31 211 LEU A N 1
ATOM 1711 C CA . LEU A 1 211 ? 6.083 3.050 -13.584 1.00 85.31 211 LEU A CA 1
ATOM 1712 C C . LEU A 1 211 ? 5.991 3.779 -14.934 1.00 85.31 211 LEU A C 1
ATOM 1714 O O . LEU A 1 211 ? 6.400 3.239 -15.959 1.00 85.31 211 LEU A O 1
ATOM 1718 N N . TYR A 1 212 ? 5.495 5.020 -14.949 1.00 84.94 212 TYR A N 1
ATOM 1719 C CA . TYR A 1 212 ? 5.245 5.755 -16.195 1.00 84.94 212 TYR A CA 1
ATOM 1720 C C . TYR A 1 212 ? 6.502 6.363 -16.812 1.00 84.94 212 TYR A C 1
ATOM 1722 O O . TYR A 1 212 ? 6.608 6.429 -18.036 1.00 84.94 212 TYR A O 1
ATOM 1730 N N . SER A 1 213 ? 7.496 6.732 -16.001 1.00 77.12 213 SER A N 1
ATOM 1731 C CA . SER A 1 213 ? 8.767 7.251 -16.523 1.00 77.12 213 SER A CA 1
ATOM 1732 C C . SER A 1 213 ? 9.671 6.173 -17.137 1.00 77.12 213 SER A C 1
ATOM 1734 O O . SER A 1 213 ? 10.766 6.497 -17.602 1.00 77.12 213 SER A O 1
ATOM 1736 N N . LYS A 1 214 ? 9.253 4.893 -17.116 1.00 67.25 214 LYS A N 1
ATOM 1737 C CA . LYS A 1 214 ? 10.067 3.717 -17.483 1.00 67.25 214 LYS A CA 1
ATOM 1738 C C . LYS A 1 214 ? 11.429 3.682 -16.777 1.00 67.25 214 LYS A C 1
ATOM 1740 O O . LYS A 1 214 ? 12.380 3.064 -17.256 1.00 67.25 214 LYS A O 1
ATOM 1745 N N . LYS A 1 215 ? 11.547 4.361 -15.629 1.00 64.25 215 LYS A N 1
ATOM 1746 C CA . LYS A 1 215 ? 12.798 4.427 -14.867 1.00 64.25 215 LYS A CA 1
ATOM 1747 C C . LYS A 1 215 ? 13.144 3.089 -14.235 1.00 64.25 215 LYS A C 1
ATOM 1749 O O . LYS A 1 215 ? 14.326 2.812 -14.120 1.00 64.25 215 LYS A O 1
ATOM 1754 N N . LEU A 1 216 ? 12.149 2.259 -13.908 1.00 59.91 216 LEU A N 1
ATOM 1755 C CA . LEU A 1 216 ? 12.361 0.890 -13.422 1.00 59.91 216 LEU A CA 1
ATOM 1756 C C . LEU A 1 216 ? 13.109 0.015 -14.443 1.00 59.91 216 LEU A C 1
ATOM 1758 O O . LEU A 1 216 ? 14.044 -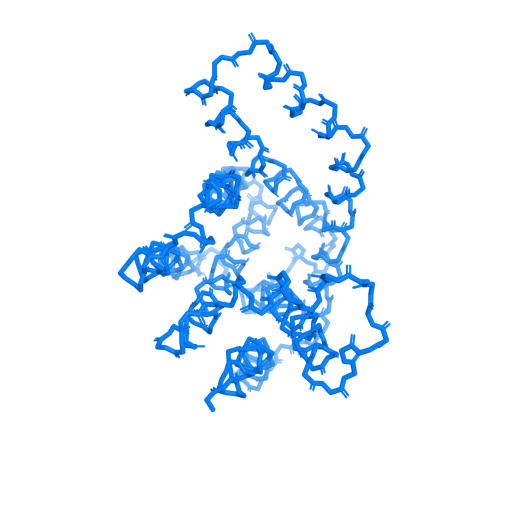0.682 -14.071 1.00 59.91 216 LEU A O 1
ATOM 1762 N N . GLU A 1 217 ? 12.767 0.107 -15.732 1.00 59.53 217 GLU A N 1
ATOM 1763 C CA . GLU A 1 217 ? 13.394 -0.692 -16.803 1.00 59.53 217 GLU A CA 1
ATOM 1764 C C . GLU A 1 217 ? 14.823 -0.233 -17.136 1.00 59.53 217 GLU A C 1
ATOM 1766 O O . GLU A 1 217 ? 15.628 -1.002 -17.652 1.00 59.53 217 GLU A O 1
ATOM 1771 N N . ARG A 1 218 ? 15.146 1.036 -16.857 1.00 63.56 218 ARG A N 1
ATOM 1772 C CA . ARG A 1 218 ? 16.453 1.656 -17.148 1.00 63.56 218 ARG A CA 1
ATOM 1773 C C . ARG A 1 218 ? 17.290 1.901 -15.893 1.00 63.56 218 ARG A C 1
ATOM 1775 O O . ARG A 1 218 ? 18.305 2.596 -15.952 1.00 63.56 218 ARG A O 1
ATOM 1782 N N . MET A 1 219 ? 16.846 1.391 -14.749 1.00 69.31 219 MET A N 1
ATOM 1783 C CA . MET A 1 219 ? 17.460 1.675 -13.463 1.00 69.31 219 MET A CA 1
ATOM 1784 C C . MET A 1 219 ? 18.724 0.856 -13.266 1.00 69.31 219 MET A C 1
ATOM 1786 O O . MET A 1 219 ? 18.718 -0.369 -13.369 1.00 69.31 219 MET A O 1
ATOM 1790 N N . ASN A 1 220 ? 19.804 1.532 -12.884 1.00 80.56 220 ASN A N 1
ATOM 1791 C CA . ASN A 1 220 ? 20.913 0.843 -12.247 1.00 80.56 220 ASN A CA 1
ATOM 1792 C C . ASN A 1 220 ? 20.514 0.397 -10.826 1.00 80.56 220 ASN A C 1
ATOM 1794 O O . ASN A 1 220 ? 19.513 0.842 -10.257 1.00 80.56 220 ASN A O 1
ATOM 1798 N N . VAL A 1 221 ? 21.336 -0.468 -10.231 1.00 84.00 221 VAL A N 1
ATOM 1799 C CA . VAL A 1 221 ? 21.123 -1.010 -8.878 1.00 84.00 221 VAL A CA 1
ATOM 1800 C C . VAL A 1 221 ? 20.927 0.102 -7.835 1.00 84.00 221 VAL A C 1
ATOM 1802 O O . VAL A 1 221 ? 20.070 -0.016 -6.964 1.00 84.00 221 VAL A O 1
ATOM 1805 N N . THR A 1 222 ? 21.673 1.205 -7.944 1.00 84.50 222 THR A N 1
ATOM 1806 C CA . THR A 1 222 ? 21.573 2.350 -7.025 1.00 84.50 222 THR A CA 1
ATOM 1807 C C . THR A 1 222 ? 20.202 3.018 -7.076 1.00 84.50 222 THR A C 1
ATOM 1809 O O . THR A 1 222 ? 19.603 3.271 -6.033 1.00 84.50 222 THR A O 1
ATOM 1812 N N . GLY A 1 223 ? 19.683 3.290 -8.276 1.00 83.75 223 GLY A N 1
ATOM 1813 C CA . GLY A 1 223 ? 18.363 3.892 -8.443 1.00 83.75 223 GLY A CA 1
ATOM 1814 C C . GLY A 1 223 ? 17.251 2.991 -7.910 1.00 83.75 223 GLY A C 1
ATOM 1815 O O . GLY A 1 223 ? 16.330 3.489 -7.266 1.00 83.75 223 GLY A O 1
ATOM 1816 N N . TYR A 1 224 ? 17.382 1.674 -8.101 1.00 84.25 224 TYR A N 1
ATOM 1817 C CA . TYR A 1 224 ? 16.440 0.693 -7.564 1.00 84.25 224 TYR A CA 1
ATOM 1818 C C . TYR A 1 224 ? 16.380 0.764 -6.028 1.00 84.25 224 TYR A C 1
ATOM 1820 O O . TYR A 1 224 ? 15.307 0.903 -5.448 1.00 84.25 224 TYR A O 1
ATOM 1828 N N . TYR A 1 225 ? 17.529 0.760 -5.346 1.00 87.19 225 TYR A N 1
ATOM 1829 C CA . TYR A 1 225 ? 17.550 0.861 -3.882 1.00 87.19 225 TYR A CA 1
ATOM 1830 C C . TYR A 1 225 ? 17.122 2.233 -3.348 1.00 87.19 225 TYR A C 1
ATOM 1832 O O . TYR A 1 225 ? 16.610 2.311 -2.234 1.00 87.19 225 TYR A O 1
ATOM 1840 N N . LEU A 1 226 ? 17.274 3.311 -4.123 1.00 88.12 226 LEU A N 1
ATOM 1841 C CA . LEU A 1 226 ? 16.737 4.623 -3.752 1.00 88.12 226 LEU A CA 1
ATOM 1842 C C . LEU A 1 226 ? 15.199 4.634 -3.747 1.00 88.12 226 LEU A C 1
ATOM 1844 O O . LEU A 1 226 ? 14.587 5.246 -2.866 1.00 88.12 226 LEU A O 1
ATOM 1848 N N . PHE A 1 227 ? 14.581 3.939 -4.707 1.00 88.25 227 PHE A N 1
ATOM 1849 C CA . PHE A 1 227 ? 13.138 3.707 -4.717 1.00 88.25 227 PHE A CA 1
ATOM 1850 C C . PHE A 1 227 ? 12.705 2.932 -3.465 1.00 88.25 227 PHE A C 1
ATOM 1852 O O . PHE A 1 227 ? 11.883 3.429 -2.693 1.00 88.25 227 PHE A O 1
ATOM 1859 N N . GLU A 1 228 ? 13.336 1.782 -3.206 1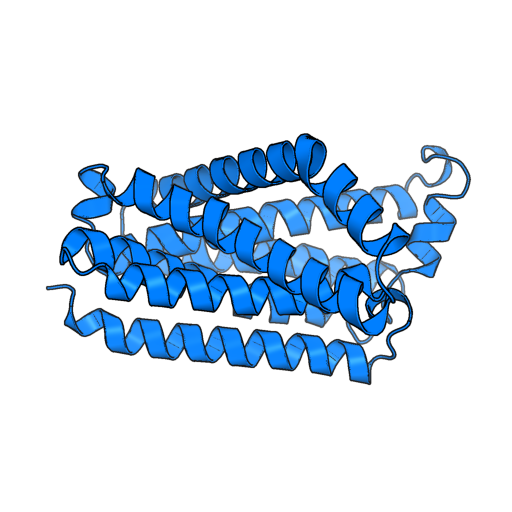.00 89.62 228 GLU A N 1
ATOM 1860 C CA . GLU A 1 228 ? 13.050 0.944 -2.030 1.00 89.62 228 GLU A CA 1
ATOM 1861 C C . GLU A 1 228 ? 13.204 1.713 -0.715 1.00 89.62 228 GLU A C 1
ATOM 1863 O O . GLU A 1 228 ? 12.354 1.640 0.171 1.00 89.62 228 GLU A O 1
ATOM 1868 N N . PHE A 1 229 ? 14.268 2.509 -0.597 1.00 92.38 229 PHE A N 1
ATOM 1869 C CA . PHE A 1 229 ? 14.529 3.324 0.584 1.00 92.38 229 PHE A CA 1
ATOM 1870 C C . PHE A 1 229 ? 13.423 4.354 0.831 1.00 92.38 229 PHE A C 1
ATOM 1872 O O . PHE A 1 229 ? 13.025 4.582 1.973 1.00 92.38 229 PHE A O 1
ATOM 1879 N N . THR A 1 230 ? 12.879 4.956 -0.226 1.00 93.81 230 THR A N 1
ATOM 1880 C CA . THR A 1 230 ? 11.797 5.937 -0.083 1.00 93.81 230 THR A CA 1
ATOM 1881 C C . THR A 1 230 ? 10.501 5.268 0.376 1.00 93.81 230 THR A C 1
ATOM 1883 O O . THR A 1 230 ? 9.833 5.776 1.280 1.00 93.81 230 THR A O 1
ATOM 1886 N N . ILE A 1 231 ? 10.168 4.097 -0.178 1.00 95.50 231 ILE A N 1
ATOM 1887 C CA . ILE A 1 231 ? 9.016 3.306 0.277 1.00 95.50 231 ILE A CA 1
ATOM 1888 C C . ILE A 1 231 ? 9.211 2.848 1.731 1.00 95.50 231 ILE A C 1
ATOM 1890 O O . ILE A 1 231 ? 8.273 2.921 2.527 1.00 95.50 231 ILE A O 1
ATOM 1894 N N . LEU A 1 232 ? 10.433 2.470 2.117 1.00 97.00 232 LEU A N 1
ATOM 1895 C CA . LEU A 1 232 ? 10.786 2.133 3.497 1.00 97.00 232 LEU A CA 1
ATOM 1896 C C . LEU A 1 232 ? 10.538 3.297 4.461 1.00 97.00 232 LEU A C 1
ATOM 1898 O O . LEU A 1 232 ? 9.908 3.100 5.500 1.00 97.00 232 LEU A O 1
ATOM 1902 N N . LEU A 1 233 ? 10.972 4.515 4.121 1.00 97.69 233 LEU A N 1
ATOM 1903 C CA . LEU A 1 233 ? 10.701 5.706 4.936 1.00 97.69 233 LEU A CA 1
ATOM 1904 C C . LEU A 1 233 ? 9.198 5.952 5.104 1.00 97.69 233 LEU A C 1
ATOM 1906 O O . LEU A 1 233 ? 8.739 6.258 6.207 1.00 97.69 233 LEU A O 1
ATOM 1910 N N . LEU A 1 234 ? 8.415 5.765 4.038 1.00 97.69 234 LEU A N 1
ATOM 1911 C CA . LEU A 1 234 ? 6.958 5.853 4.110 1.00 97.69 234 LEU A CA 1
ATOM 1912 C C . LEU A 1 234 ? 6.387 4.765 5.027 1.00 97.69 234 LEU A C 1
ATOM 1914 O O . LEU A 1 234 ? 5.555 5.083 5.873 1.00 97.69 234 LEU A O 1
ATOM 1918 N N . GLY A 1 235 ? 6.873 3.524 4.956 1.00 98.12 235 GLY A N 1
ATOM 1919 C CA . GLY A 1 235 ? 6.513 2.449 5.890 1.00 98.12 235 GLY A CA 1
ATOM 1920 C C . GLY A 1 235 ? 6.815 2.794 7.352 1.00 98.12 235 GLY A C 1
ATOM 1921 O O . GLY A 1 235 ? 5.968 2.602 8.227 1.00 98.12 235 GLY A O 1
ATOM 1922 N N . VAL A 1 236 ? 7.979 3.391 7.620 1.00 98.38 236 VAL A N 1
ATOM 1923 C CA . VAL A 1 236 ? 8.376 3.868 8.955 1.00 98.38 236 VAL A CA 1
ATOM 1924 C C . VAL A 1 236 ? 7.430 4.961 9.467 1.00 98.38 236 VAL A C 1
ATOM 1926 O O . VAL A 1 236 ? 7.010 4.914 10.626 1.00 98.38 236 VAL A O 1
ATOM 1929 N N . ILE A 1 237 ? 7.013 5.904 8.614 1.00 98.31 237 ILE A N 1
ATOM 1930 C CA . ILE A 1 237 ? 5.964 6.883 8.956 1.00 98.31 237 ILE A CA 1
ATOM 1931 C C . ILE A 1 237 ? 4.665 6.165 9.353 1.00 98.31 237 ILE A C 1
ATOM 1933 O O . ILE A 1 237 ? 4.043 6.531 10.353 1.00 98.31 237 ILE A O 1
ATOM 1937 N N . GLY A 1 238 ? 4.294 5.098 8.642 1.00 98.25 238 GLY A N 1
ATOM 1938 C CA . GLY A 1 238 ? 3.151 4.249 8.983 1.00 98.25 238 GLY A CA 1
ATOM 1939 C C . GLY A 1 238 ? 3.251 3.650 10.391 1.00 98.25 238 GLY A C 1
ATOM 1940 O O . GLY A 1 238 ? 2.287 3.692 11.158 1.00 98.25 238 GLY A O 1
ATOM 1941 N N . ILE A 1 239 ? 4.434 3.174 10.789 1.00 98.25 239 ILE A N 1
ATOM 1942 C CA . ILE A 1 239 ? 4.689 2.684 12.156 1.00 98.25 239 ILE A CA 1
ATOM 1943 C C . ILE A 1 239 ? 4.471 3.802 13.187 1.00 98.25 239 ILE A C 1
ATOM 1945 O O . ILE A 1 239 ? 3.779 3.593 14.188 1.00 98.25 239 ILE A O 1
ATOM 1949 N N . PHE A 1 240 ? 5.005 5.003 12.944 1.00 98.06 240 PHE A N 1
ATOM 1950 C CA . PHE A 1 240 ? 4.805 6.146 13.842 1.00 98.06 240 PHE A CA 1
ATOM 1951 C C . PHE A 1 240 ? 3.327 6.529 13.982 1.00 98.06 240 PHE A C 1
ATOM 1953 O O . PHE A 1 240 ? 2.866 6.791 15.099 1.00 98.06 240 PHE A O 1
ATOM 1960 N N . ILE A 1 241 ? 2.568 6.512 12.880 1.00 97.75 241 ILE A N 1
ATOM 1961 C CA . ILE A 1 241 ? 1.115 6.734 12.884 1.00 97.75 241 ILE A CA 1
ATOM 1962 C C . ILE A 1 241 ? 0.428 5.715 13.799 1.00 97.75 241 ILE A C 1
ATOM 1964 O O . ILE A 1 241 ? -0.345 6.104 14.675 1.00 97.75 241 ILE A O 1
ATOM 1968 N N . LEU A 1 242 ? 0.746 4.426 13.659 1.00 97.62 242 LEU A N 1
ATOM 1969 C CA . LEU A 1 242 ? 0.152 3.359 14.471 1.00 97.62 242 LEU A CA 1
ATOM 1970 C C . LEU A 1 242 ? 0.418 3.559 15.966 1.00 97.62 242 LEU A C 1
ATOM 1972 O O . LEU A 1 242 ? -0.518 3.564 16.769 1.00 97.62 242 LEU A O 1
ATOM 1976 N N . ILE A 1 243 ? 1.670 3.833 16.344 1.00 96.69 243 ILE A N 1
ATOM 1977 C CA . ILE A 1 243 ? 2.041 4.110 17.742 1.00 96.69 243 ILE A CA 1
ATOM 1978 C C . ILE A 1 243 ? 1.205 5.267 18.309 1.00 96.69 243 ILE A C 1
ATOM 1980 O O . ILE A 1 243 ? 0.699 5.178 19.430 1.00 96.69 243 ILE A O 1
ATOM 1984 N N . LYS A 1 244 ? 1.017 6.345 17.536 1.00 95.19 244 LYS A N 1
ATOM 1985 C CA . LYS A 1 244 ? 0.221 7.508 17.960 1.00 95.19 244 LYS A CA 1
ATOM 1986 C C . LYS A 1 244 ? -1.277 7.216 18.022 1.00 95.19 244 LYS A C 1
ATOM 1988 O O . LYS A 1 244 ? -1.948 7.815 18.864 1.00 95.19 244 LYS A O 1
ATOM 1993 N N . LEU A 1 245 ? -1.800 6.331 17.172 1.00 94.44 245 LEU A N 1
ATOM 1994 C CA . LEU A 1 245 ? -3.226 6.003 17.126 1.00 94.44 245 LEU A CA 1
ATOM 1995 C C . LEU A 1 245 ? -3.682 5.098 18.266 1.00 94.44 245 LEU A C 1
ATOM 1997 O O . LEU A 1 245 ? -4.837 5.192 18.679 1.00 94.44 245 LEU A O 1
ATOM 2001 N N . LYS A 1 246 ? -2.783 4.279 18.824 1.00 93.56 246 LYS A N 1
ATOM 2002 C CA . LYS A 1 246 ? -3.100 3.344 19.914 1.00 93.56 246 LYS A CA 1
ATOM 2003 C C . LYS A 1 246 ? -3.869 3.995 21.070 1.00 93.56 246 LYS A C 1
ATOM 2005 O O . LYS A 1 246 ? -4.811 3.403 21.578 1.00 93.56 246 LYS A O 1
ATOM 2010 N N . LYS A 1 247 ? -3.532 5.237 21.439 1.00 91.56 247 LYS A N 1
ATOM 2011 C CA . LYS A 1 247 ? -4.182 5.980 22.541 1.00 91.56 247 LYS A CA 1
ATOM 2012 C C . LYS A 1 247 ? -5.673 6.279 22.327 1.00 91.56 247 LYS A C 1
ATOM 2014 O O . LYS A 1 247 ? -6.352 6.667 23.271 1.00 91.56 247 LYS A O 1
ATOM 2019 N N . PHE A 1 248 ? -6.169 6.173 21.095 1.00 89.06 248 PHE A N 1
ATOM 2020 C CA . PHE A 1 248 ? -7.570 6.440 20.762 1.00 89.06 248 PHE A CA 1
ATOM 2021 C C . PHE A 1 248 ? -8.458 5.194 20.819 1.00 89.06 248 PHE A C 1
ATOM 2023 O O . PHE A 1 248 ? -9.676 5.299 20.674 1.00 89.06 248 PHE A O 1
ATOM 2030 N N . PHE A 1 249 ? -7.864 4.025 21.041 1.00 84.44 249 PHE A N 1
ATOM 2031 C CA . PHE A 1 249 ? -8.576 2.780 21.259 1.00 84.44 249 PHE A CA 1
ATOM 2032 C C . PHE A 1 249 ? -8.486 2.454 22.750 1.00 84.44 249 PHE A C 1
ATOM 2034 O O . PHE A 1 249 ? -7.391 2.266 23.276 1.00 84.44 249 PHE A O 1
ATOM 2041 N N . LYS A 1 250 ? -9.640 2.472 23.422 1.00 61.56 250 LYS A N 1
ATOM 2042 C CA . LYS A 1 250 ? -9.794 1.938 24.777 1.00 61.56 250 LYS A CA 1
ATOM 2043 C C . LYS A 1 250 ? -9.852 0.418 24.721 1.00 61.56 250 LYS A C 1
ATOM 2045 O O . LYS A 1 250 ? -10.479 -0.083 23.756 1.00 61.56 250 LYS A O 1
#

Secondary structure (DSSP, 8-state):
-GGGGHHHHHHHHHHHHHHHHHHHHHH---THHHHHHHHHHHHHHHHHHHHIIIIIHHHHHHHHHHS-HHHHHHHHHHHHHHHHIIIIIHHHHHHTTSHHHHT--HHHHHHHHHHHHHHHHHHHHHHHHHHHHHHHH-GGGSPTTHHHHHHHTPPPGGGTTHHHHHHHHHHHHHHHHHHHHHHHHHTT-THHHHHHHHHHHHHHHHHHHHHHTTTTTT--HHHHHHHHHHHHHHHHHHHHHHHHHGGG--

pLDDT: mean 93.3, std 7.58, range [59.53, 98.88]